Protein AF-A0A6N8EGL3-F1 (afdb_monomer)

Sequence (345 aa):
MSTLQLAALILAGEFALLAWVILFLMLRRQHHQTKDDEVHAEAVMEHLESSEHSHRDALTNLFENTYRLEGDELAAKVDEYMERERAFYNVMLNLYLNRDGEKLKEIPAELAKVIKPWAEITPTGMISANEVTSLENERAQLSAELENTKETLEQLMDEYTAAFQQAEQAKAKPADKPPATPAGADTAPPASSAEDAEDVNFDDLDMDDADFDIQAMETAQPEEPEESEAPETALEPEPTANTTADAEDAAKDTVEDVVEDSVGDTAKDAVEDALDPSEIDAMLEQLAKETASDSAAAAPDADRERALSPQEIEDARARDELEGLADLFDMSDDSDSAASDKQKT

pLDDT: mean 74.19, std 19.74, range [37.41, 98.38]

Organism: NCBI:txid231048

Foldseek 3Di:
DDPVVVVVVVVVVVVVVVVVVVVVVVVVVVVVVLVVLVVVLVVVVVVCVVCLVVVLVVQLVCCCVQAVDDDPRSVVVSVVLSVLVVVLVVLVSCCVSVVDPVSVVCNVVSVCVNCVVVVVPDHPPPQPPVSVVVVVVVVVVVVVVVVVVVVVVVVVVVVVVVVVVVVVVVVVPDDDDDDDDDDDDDDDDPDDPPDDDDPDPPPPPPVPDPPVPPPPPPDDDDDDDDDDDDDDDDDDDDDDDDDDDDDDDDDDDDDDDDDDDDDPDDPPVPPVVPDDVVVVVVVVVVVVVVVVVVPPPDDDPPPPPDPDDPVVVVVVVVVVVVVVVVVVVVPPPPPPPPPDPPPDD

Solvent-accessible surface area (backbone atoms only — not comparable to full-atom values): 22463 Å² total; per-residue (Å²): 134,59,73,67,59,56,53,51,50,53,52,53,50,52,51,51,52,52,52,50,51,52,51,52,52,51,54,51,50,51,58,49,50,54,50,54,50,50,53,52,51,49,55,50,50,53,52,48,60,69,44,43,61,64,49,51,52,52,50,49,55,47,40,34,73,62,51,67,41,63,70,70,62,37,53,53,53,50,50,56,46,52,55,41,50,51,52,47,52,49,54,54,49,51,36,65,73,65,64,41,76,68,57,63,69,46,47,67,58,51,50,46,64,56,46,48,58,56,67,70,63,56,47,80,79,62,69,47,77,68,49,47,55,47,51,51,50,50,50,52,49,54,52,50,52,51,52,49,54,48,52,54,50,50,51,51,51,51,52,50,53,49,53,51,53,50,52,53,56,59,67,68,55,84,77,79,85,88,87,84,87,87,87,84,81,92,79,81,82,82,74,86,78,87,73,90,81,75,87,78,75,79,89,74,75,76,87,74,81,83,80,75,81,74,75,80,76,85,72,77,88,79,81,85,82,75,92,76,80,84,76,91,76,89,79,87,81,87,86,82,89,88,88,87,91,78,88,84,81,82,90,76,92,86,80,83,86,89,78,85,85,89,84,89,70,82,77,69,75,74,64,73,81,76,65,61,71,70,57,56,54,52,53,51,52,50,52,55,52,56,61,58,68,75,73,79,83,74,88,76,78,92,81,79,80,74,82,71,51,76,66,55,54,50,54,50,52,57,49,53,57,54,55,60,54,52,62,70,66,65,75,70,74,82,78,73,78,80,76,81,85,80,84,83,131

Nearest PDB structures (foldseek):
  8i21-assembly1_A  TM=2.439E-01  e=5.752E+00  Saccharomyces cerevisiae S288C

Radius of gyration: 46.98 Å; Cα contacts (8 Å, |Δi|>4): 40; chains: 1; bounding box: 108×80×147 Å

Structure (mmCIF, N/CA/C/O backbone):
data_AF-A0A6N8EGL3-F1
#
_entry.id   AF-A0A6N8EGL3-F1
#
loop_
_atom_site.group_PDB
_atom_site.id
_atom_site.type_symbol
_atom_site.label_atom_id
_atom_site.label_alt_id
_atom_site.label_comp_id
_atom_site.label_asym_id
_atom_site.label_entity_id
_atom_site.label_seq_id
_atom_site.pdbx_PDB_ins_code
_atom_site.Cartn_x
_atom_site.Cartn_y
_atom_site.Cartn_z
_atom_site.occupancy
_atom_site.B_iso_or_equiv
_atom_site.auth_seq_id
_atom_site.auth_comp_id
_atom_site.auth_asym_id
_atom_site.auth_atom_id
_atom_site.pdbx_PDB_model_num
ATOM 1 N N . MET A 1 1 ? 39.174 24.577 -53.743 1.00 70.50 1 MET A N 1
ATOM 2 C CA . MET A 1 1 ? 38.975 24.148 -52.344 1.00 70.50 1 MET A CA 1
ATOM 3 C C . MET A 1 1 ? 40.328 23.798 -51.758 1.00 70.50 1 MET A C 1
ATOM 5 O O . MET A 1 1 ? 41.122 23.192 -52.470 1.00 70.50 1 MET A O 1
ATOM 9 N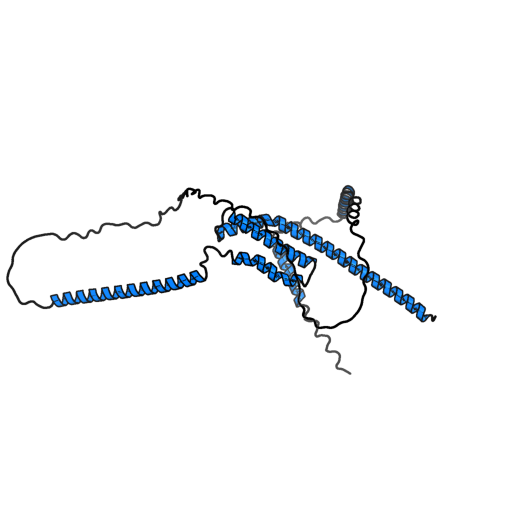 N . SER A 1 2 ? 40.631 24.242 -50.538 1.00 90.94 2 SER A N 1
ATOM 10 C CA . SER A 1 2 ? 41.923 23.949 -49.904 1.00 90.94 2 SER A CA 1
ATOM 11 C C . SER A 1 2 ? 41.918 22.531 -49.327 1.00 90.94 2 SER A C 1
ATOM 13 O O . SER A 1 2 ? 40.884 22.031 -48.892 1.00 90.94 2 SER A O 1
ATOM 15 N N . THR A 1 3 ? 43.070 21.867 -49.310 1.00 94.06 3 THR A N 1
ATOM 16 C CA . THR A 1 3 ? 43.236 20.515 -48.741 1.00 94.06 3 THR A CA 1
ATOM 17 C C . THR A 1 3 ? 42.794 20.427 -47.275 1.00 94.06 3 THR A C 1
ATOM 19 O O . THR A 1 3 ? 42.296 19.392 -46.845 1.00 94.06 3 THR A O 1
ATOM 22 N N . LEU A 1 4 ? 42.888 21.537 -46.534 1.00 94.31 4 LEU A N 1
ATOM 23 C CA . LEU A 1 4 ? 42.388 21.663 -45.163 1.00 94.31 4 LEU A CA 1
ATOM 24 C C . LEU A 1 4 ? 40.861 21.525 -45.065 1.00 94.31 4 LEU A C 1
ATOM 26 O O . LEU A 1 4 ? 40.376 20.917 -44.118 1.00 94.31 4 LEU A O 1
ATOM 30 N N . GLN A 1 5 ? 40.101 22.034 -46.041 1.00 93.88 5 GLN A N 1
ATOM 31 C CA . GLN A 1 5 ? 38.638 21.885 -46.057 1.00 93.88 5 GLN A CA 1
ATOM 32 C C . GLN A 1 5 ? 38.228 20.422 -46.249 1.00 93.88 5 GLN A C 1
ATOM 34 O O . GLN A 1 5 ? 37.278 19.960 -45.626 1.00 93.88 5 GLN A O 1
ATOM 39 N N . LEU A 1 6 ? 38.967 19.686 -47.083 1.00 95.00 6 LEU A N 1
ATOM 40 C CA . LEU A 1 6 ? 38.699 18.272 -47.334 1.00 95.00 6 LEU A CA 1
ATOM 41 C C . LEU A 1 6 ? 39.056 17.407 -46.115 1.00 95.00 6 LEU A C 1
ATOM 43 O O . LEU A 1 6 ? 38.276 16.537 -45.744 1.00 95.00 6 LEU A O 1
ATOM 47 N N . ALA A 1 7 ? 40.175 17.693 -45.441 1.00 94.62 7 ALA A N 1
ATOM 48 C CA . ALA A 1 7 ? 40.534 17.025 -44.189 1.00 94.62 7 ALA A CA 1
ATOM 49 C C . ALA A 1 7 ? 39.517 17.302 -43.065 1.00 94.62 7 ALA A C 1
ATOM 51 O O . ALA A 1 7 ? 39.125 16.382 -42.352 1.00 94.62 7 ALA A O 1
ATOM 52 N N . ALA A 1 8 ? 39.039 18.546 -42.946 1.00 95.69 8 ALA A N 1
ATOM 53 C CA . ALA A 1 8 ? 38.010 18.907 -41.973 1.00 95.69 8 ALA A CA 1
ATOM 54 C C . ALA A 1 8 ? 36.671 18.197 -42.243 1.00 95.69 8 ALA A C 1
ATOM 56 O O . ALA A 1 8 ? 36.026 17.747 -41.301 1.00 95.69 8 ALA A O 1
ATOM 57 N N . LEU A 1 9 ? 36.274 18.047 -43.514 1.00 96.44 9 LEU A N 1
ATOM 58 C CA . LEU A 1 9 ? 35.061 17.310 -43.889 1.00 96.44 9 LEU A CA 1
ATOM 59 C C . LEU A 1 9 ? 35.144 15.822 -43.532 1.00 96.44 9 LEU A C 1
ATOM 61 O O . LEU A 1 9 ? 34.164 15.265 -43.047 1.00 96.44 9 LEU A O 1
ATOM 65 N N . ILE A 1 10 ? 36.303 15.189 -43.737 1.00 96.19 10 ILE A N 1
ATOM 66 C CA . ILE A 1 10 ? 36.503 13.776 -43.379 1.00 96.19 10 ILE A CA 1
ATOM 67 C C . ILE A 1 10 ? 36.398 13.591 -41.860 1.00 96.19 10 ILE A C 1
ATOM 69 O O . ILE A 1 10 ? 35.661 12.719 -41.407 1.00 96.19 10 ILE A O 1
ATOM 73 N N . LEU A 1 11 ? 37.064 14.447 -41.079 1.00 97.19 11 LEU A N 1
ATOM 74 C CA . LEU A 1 11 ? 37.050 14.359 -39.615 1.00 97.19 11 LEU A CA 1
ATOM 75 C C . LEU A 1 11 ? 35.656 14.643 -39.029 1.00 97.19 11 LEU A C 1
ATOM 77 O O . LEU A 1 11 ? 35.225 13.963 -38.102 1.00 97.19 11 LEU A O 1
ATOM 81 N N . ALA A 1 12 ? 34.916 15.599 -39.600 1.00 97.50 12 ALA A N 1
ATOM 82 C CA . ALA A 1 12 ? 33.528 15.854 -39.214 1.00 97.50 12 ALA A CA 1
ATOM 83 C C . ALA A 1 12 ? 32.614 14.657 -39.527 1.00 97.50 12 ALA A C 1
ATOM 85 O O . ALA A 1 12 ? 31.741 14.328 -38.725 1.00 97.50 12 ALA A O 1
ATOM 86 N N . GLY A 1 13 ? 32.834 13.987 -40.663 1.00 98.19 13 GLY A N 1
ATOM 87 C CA . GLY A 1 13 ? 32.112 12.767 -41.025 1.00 98.19 13 GLY A CA 1
ATOM 88 C C . GLY A 1 13 ? 32.370 11.618 -40.049 1.00 98.19 13 GLY A C 1
ATOM 89 O O . GLY A 1 13 ? 31.427 10.962 -39.613 1.00 98.19 13 GLY A O 1
ATOM 90 N N . GLU A 1 14 ? 33.626 11.411 -39.651 1.00 97.50 14 GLU A N 1
ATOM 91 C CA . GLU A 1 14 ? 33.994 10.391 -38.661 1.00 97.50 14 GLU A CA 1
ATOM 92 C C . GLU A 1 14 ? 33.369 10.677 -37.290 1.00 97.50 14 GLU A C 1
ATOM 94 O O . GLU A 1 14 ? 32.769 9.790 -36.683 1.00 97.50 14 GLU A O 1
ATOM 99 N N . PHE A 1 15 ? 33.421 11.931 -36.829 1.00 98.06 15 PHE A N 1
ATOM 100 C CA . PHE A 1 15 ? 32.820 12.312 -35.552 1.00 98.06 15 PHE A CA 1
ATOM 101 C C . PHE A 1 15 ? 31.292 12.158 -35.558 1.00 98.06 15 PHE A C 1
ATOM 103 O O . PHE A 1 15 ? 30.719 11.694 -34.574 1.00 98.06 15 PHE A O 1
ATOM 110 N N . ALA A 1 16 ? 30.627 12.488 -36.670 1.00 98.19 16 ALA A N 1
ATOM 111 C CA . ALA A 1 16 ? 29.186 12.290 -36.815 1.00 98.19 16 ALA A CA 1
ATOM 112 C C . ALA A 1 16 ? 28.801 10.802 -36.769 1.00 98.19 16 ALA A C 1
ATOM 114 O O . ALA A 1 16 ? 27.823 10.448 -36.111 1.00 98.19 16 ALA A O 1
ATOM 115 N N . LEU A 1 17 ? 29.587 9.925 -37.407 1.00 98.19 17 LEU A N 1
ATOM 116 C CA . LEU A 1 17 ? 29.370 8.478 -37.338 1.00 98.19 17 LEU A CA 1
ATOM 117 C C . LEU A 1 17 ? 29.590 7.935 -35.923 1.00 98.19 17 LEU A C 1
ATOM 119 O O . LEU A 1 17 ? 28.765 7.162 -35.444 1.00 98.19 17 LEU A O 1
ATOM 123 N N . LEU A 1 18 ? 30.645 8.369 -35.227 1.00 98.19 18 LEU A N 1
ATOM 124 C CA . LEU A 1 18 ? 30.887 7.969 -33.837 1.00 98.19 18 LEU A CA 1
ATOM 125 C C . LEU A 1 18 ? 29.765 8.437 -32.903 1.00 98.19 18 LEU A C 1
ATOM 127 O O . LEU A 1 18 ? 29.272 7.646 -32.100 1.00 98.19 18 LEU A O 1
ATOM 131 N N . ALA A 1 19 ? 29.317 9.688 -33.034 1.00 97.88 19 ALA A N 1
ATOM 132 C CA . ALA A 1 19 ? 28.204 10.218 -32.251 1.00 97.88 19 ALA A CA 1
ATOM 133 C C . ALA A 1 19 ? 26.904 9.444 -32.514 1.00 97.88 19 ALA A C 1
ATOM 135 O O . ALA A 1 19 ? 26.183 9.114 -31.573 1.00 97.88 19 ALA A O 1
ATOM 136 N N . TRP A 1 20 ? 26.630 9.100 -33.776 1.00 98.38 20 TRP A N 1
ATOM 137 C CA . TRP A 1 20 ? 25.465 8.299 -34.144 1.00 98.38 20 TRP A CA 1
ATOM 138 C C . TRP A 1 20 ? 25.526 6.880 -33.567 1.00 98.38 20 TRP A C 1
ATOM 140 O O . TRP A 1 20 ? 24.531 6.405 -33.027 1.00 98.38 20 TRP A O 1
ATOM 150 N N . VAL A 1 21 ? 26.693 6.227 -33.600 1.00 98.19 21 VAL A N 1
ATOM 151 C CA . VAL A 1 21 ? 26.886 4.898 -32.994 1.00 98.19 21 VAL A CA 1
ATOM 152 C C . VAL A 1 21 ? 26.682 4.944 -31.479 1.00 98.19 21 VAL A C 1
ATOM 154 O O . VAL A 1 21 ? 25.989 4.085 -30.939 1.00 98.19 21 VAL A O 1
ATOM 157 N N . ILE A 1 22 ? 27.230 5.948 -30.785 1.00 97.75 22 ILE A N 1
ATOM 158 C CA . ILE A 1 22 ? 27.038 6.101 -29.334 1.00 97.75 22 ILE A CA 1
ATOM 159 C C . ILE A 1 22 ? 25.557 6.335 -29.013 1.00 97.75 22 ILE A C 1
ATOM 161 O O . ILE A 1 22 ? 25.016 5.660 -28.139 1.00 97.75 22 ILE A O 1
ATOM 165 N N . LEU A 1 23 ? 24.883 7.229 -29.744 1.00 97.25 23 LEU A N 1
ATOM 166 C CA . LEU A 1 23 ? 23.451 7.489 -29.570 1.00 97.25 23 LEU A CA 1
ATOM 167 C C . LEU A 1 23 ? 22.617 6.221 -29.803 1.00 97.25 23 LEU A C 1
ATOM 169 O O . LEU A 1 23 ? 21.730 5.912 -29.012 1.00 97.25 23 LEU A O 1
ATOM 173 N N . PHE A 1 24 ? 22.928 5.461 -30.855 1.00 97.94 24 PHE A N 1
ATOM 174 C CA . PHE A 1 24 ? 22.260 4.199 -31.162 1.00 97.94 24 PHE A CA 1
ATOM 175 C C . PHE A 1 24 ? 22.455 3.161 -30.050 1.00 97.94 24 PHE A C 1
ATOM 177 O O . PHE A 1 24 ? 21.498 2.497 -29.659 1.00 97.94 24 PHE A O 1
ATOM 184 N N . LEU A 1 25 ? 23.666 3.046 -29.494 1.00 97.56 25 LEU A N 1
ATOM 185 C CA . LEU A 1 25 ? 23.931 2.159 -28.359 1.00 97.56 25 LEU A CA 1
ATOM 186 C C . LEU A 1 25 ? 23.187 2.602 -27.094 1.00 97.56 25 LEU A C 1
ATOM 188 O O . LEU A 1 25 ? 22.670 1.745 -26.381 1.00 97.56 25 LEU A O 1
ATOM 192 N N . MET A 1 26 ? 23.091 3.908 -26.826 1.00 96.88 26 MET A N 1
ATOM 193 C CA . MET A 1 26 ? 22.316 4.427 -25.693 1.00 96.88 26 MET A CA 1
ATOM 194 C C . MET A 1 26 ? 20.821 4.136 -25.850 1.00 96.88 26 MET A C 1
ATOM 196 O O . MET A 1 26 ? 20.221 3.605 -24.920 1.00 96.88 26 MET A O 1
ATOM 200 N N . LEU A 1 27 ? 20.241 4.394 -27.026 1.00 95.69 27 LEU A N 1
ATOM 201 C CA . LEU A 1 27 ? 18.834 4.092 -27.317 1.00 95.69 27 LEU A CA 1
ATOM 202 C C . LEU A 1 27 ? 18.544 2.592 -27.227 1.00 95.69 27 LEU A C 1
ATOM 204 O O . LEU A 1 27 ? 17.567 2.179 -26.608 1.00 95.69 27 LEU A O 1
ATOM 208 N N . ARG A 1 28 ? 19.426 1.760 -27.790 1.00 95.75 28 ARG A N 1
ATOM 209 C CA . ARG A 1 28 ? 19.287 0.305 -27.720 1.00 95.75 28 ARG A CA 1
ATOM 210 C C . ARG A 1 28 ? 19.376 -0.194 -26.280 1.00 95.75 28 ARG A C 1
ATOM 212 O O . ARG A 1 28 ? 18.578 -1.036 -25.885 1.00 95.75 28 ARG A O 1
ATOM 219 N N . ARG A 1 29 ? 20.318 0.324 -25.488 1.00 94.38 29 ARG A N 1
ATOM 220 C CA . ARG A 1 29 ? 20.443 -0.028 -24.068 1.00 94.38 29 ARG A CA 1
ATOM 221 C C . ARG A 1 29 ? 19.208 0.399 -23.280 1.00 94.38 29 ARG A C 1
ATOM 223 O O . ARG A 1 29 ? 18.737 -0.384 -22.469 1.00 94.38 29 ARG A O 1
ATOM 230 N N . GLN A 1 30 ? 18.669 1.584 -23.554 1.00 91.50 30 GLN A N 1
ATOM 231 C CA . GLN A 1 30 ? 17.435 2.059 -22.934 1.00 91.50 30 GLN A CA 1
ATOM 232 C C . GLN A 1 30 ? 16.254 1.133 -23.257 1.00 91.50 30 GLN A C 1
ATOM 234 O O . GLN A 1 30 ? 15.537 0.747 -22.348 1.00 91.50 30 GLN A O 1
ATOM 239 N N . HIS A 1 31 ? 16.091 0.712 -24.516 1.00 91.94 31 HIS A N 1
ATOM 240 C CA . HIS A 1 31 ? 15.039 -0.240 -24.901 1.00 91.94 31 HIS A CA 1
ATOM 241 C C . HIS A 1 31 ? 15.209 -1.635 -24.291 1.00 91.94 31 HIS A C 1
ATOM 243 O O . HIS A 1 31 ? 14.221 -2.328 -24.077 1.00 91.94 31 HIS A O 1
ATOM 249 N N . HIS A 1 32 ? 16.443 -2.087 -24.054 1.00 91.94 32 HIS A N 1
ATOM 250 C CA . HIS A 1 32 ? 16.662 -3.345 -23.338 1.00 91.94 32 HIS A CA 1
ATOM 251 C C . HIS A 1 32 ? 16.297 -3.207 -21.858 1.00 91.94 32 HIS A C 1
ATOM 253 O O . HIS A 1 32 ? 15.589 -4.059 -21.344 1.00 91.94 32 HIS A O 1
ATOM 259 N N . GLN A 1 33 ? 16.681 -2.099 -21.219 1.00 87.19 33 GLN A N 1
ATOM 260 C CA . GLN A 1 33 ? 16.337 -1.837 -19.820 1.00 87.19 33 GLN A CA 1
ATOM 261 C C . GLN A 1 33 ? 14.826 -1.785 -19.595 1.00 87.19 33 GLN A C 1
ATOM 263 O O . GLN A 1 33 ? 14.344 -2.436 -18.684 1.00 87.19 33 GLN A O 1
ATOM 268 N N . THR A 1 34 ? 14.065 -1.109 -20.463 1.00 88.31 34 THR A N 1
ATOM 269 C CA . THR A 1 34 ? 12.601 -1.053 -20.314 1.00 88.31 34 THR A CA 1
ATOM 270 C C . THR A 1 34 ? 11.948 -2.431 -20.411 1.00 88.31 34 THR A C 1
ATOM 272 O O . THR A 1 34 ? 10.996 -2.696 -19.695 1.00 88.31 34 THR A O 1
ATOM 275 N N . LYS A 1 35 ? 12.470 -3.323 -21.263 1.00 90.00 35 LYS A N 1
ATOM 276 C CA . LYS A 1 35 ? 11.957 -4.696 -21.384 1.00 90.00 35 LYS A CA 1
ATOM 277 C C . LYS A 1 35 ? 12.291 -5.541 -20.164 1.00 90.00 35 LYS A C 1
ATOM 279 O O . LYS A 1 35 ? 11.446 -6.293 -19.699 1.00 90.00 35 LYS A O 1
ATOM 284 N N . ASP A 1 36 ? 13.520 -5.425 -19.668 1.00 90.44 36 ASP A N 1
ATOM 285 C CA . ASP A 1 36 ? 13.925 -6.132 -18.458 1.00 90.44 36 ASP A CA 1
ATOM 286 C C . ASP A 1 36 ? 13.058 -5.662 -17.278 1.00 90.44 36 ASP A C 1
ATOM 288 O O . ASP A 1 36 ? 12.528 -6.496 -16.547 1.00 90.44 36 ASP A O 1
ATOM 292 N N . ASP A 1 37 ? 12.830 -4.351 -17.151 1.00 88.56 37 ASP A N 1
ATOM 293 C CA . ASP A 1 37 ? 11.974 -3.762 -16.118 1.00 88.56 37 ASP A CA 1
ATOM 294 C C . ASP A 1 37 ? 10.511 -4.242 -16.240 1.00 88.56 37 ASP A C 1
ATOM 296 O O . ASP A 1 37 ? 9.898 -4.574 -15.226 1.00 88.56 37 ASP A O 1
ATOM 300 N N . GLU A 1 38 ? 9.962 -4.347 -17.458 1.00 89.81 38 GLU A N 1
ATOM 301 C CA . GLU A 1 38 ? 8.623 -4.906 -17.718 1.00 89.81 38 GLU A CA 1
ATOM 302 C C . GLU A 1 38 ? 8.504 -6.367 -17.256 1.00 89.81 38 GLU A C 1
ATOM 304 O O . GLU A 1 38 ? 7.549 -6.709 -16.561 1.00 89.81 38 GLU A O 1
ATOM 309 N N . VAL A 1 39 ? 9.495 -7.212 -17.562 1.00 92.25 39 VAL A N 1
ATOM 310 C CA . VAL A 1 39 ? 9.507 -8.623 -17.130 1.00 92.25 39 VAL A CA 1
ATOM 311 C C . VAL A 1 39 ? 9.601 -8.738 -15.606 1.00 92.25 39 VAL A C 1
ATOM 313 O O . VAL A 1 39 ? 8.934 -9.573 -14.998 1.00 92.25 39 VAL A O 1
ATOM 316 N N . HIS A 1 40 ? 10.404 -7.888 -14.958 1.00 88.69 40 HIS A N 1
ATOM 317 C CA . HIS A 1 40 ? 10.489 -7.872 -13.495 1.00 88.69 40 HIS A CA 1
ATOM 318 C C . HIS A 1 40 ? 9.175 -7.395 -12.868 1.00 88.69 40 HIS A C 1
ATOM 320 O O . HIS A 1 40 ? 8.749 -7.935 -11.849 1.00 88.69 40 HIS A O 1
ATOM 326 N N . ALA A 1 41 ? 8.519 -6.406 -13.475 1.00 87.38 41 ALA A N 1
ATOM 327 C CA . ALA A 1 41 ? 7.222 -5.924 -13.027 1.00 87.38 41 ALA A CA 1
ATOM 328 C C . ALA A 1 41 ? 6.131 -6.996 -13.153 1.00 87.38 41 ALA A C 1
ATOM 330 O O . ALA A 1 41 ? 5.333 -7.154 -12.231 1.00 87.38 41 ALA A O 1
ATOM 331 N N . GLU A 1 42 ? 6.129 -7.760 -14.245 1.00 89.62 42 GLU A N 1
ATOM 332 C CA . GLU A 1 42 ? 5.225 -8.895 -14.442 1.00 89.62 42 GLU A CA 1
ATOM 333 C C . GLU A 1 42 ? 5.446 -9.982 -13.382 1.00 89.62 42 GLU A C 1
ATOM 335 O O . GLU A 1 42 ? 4.493 -10.394 -12.723 1.00 89.62 42 GLU A O 1
ATOM 340 N N . ALA A 1 43 ? 6.701 -10.360 -13.117 1.00 93.06 43 ALA A N 1
ATOM 341 C CA . ALA A 1 43 ? 7.027 -11.336 -12.075 1.00 93.06 43 ALA A CA 1
ATOM 342 C C . ALA A 1 43 ? 6.577 -10.880 -10.671 1.00 93.06 43 ALA A C 1
ATOM 344 O O . ALA A 1 43 ? 6.133 -11.689 -9.853 1.00 93.06 43 ALA A O 1
ATOM 345 N N . VAL A 1 44 ? 6.664 -9.577 -10.377 1.00 89.62 44 VAL A N 1
ATOM 346 C CA . VAL A 1 44 ? 6.157 -9.008 -9.118 1.00 89.62 44 VAL A CA 1
ATOM 347 C C . VAL A 1 44 ? 4.630 -9.060 -9.061 1.00 89.62 44 VAL A C 1
ATOM 349 O O . VAL A 1 44 ? 4.090 -9.365 -7.997 1.00 89.62 44 VAL A O 1
ATOM 352 N N . MET A 1 45 ? 3.929 -8.800 -10.170 1.00 89.69 45 MET A N 1
ATOM 353 C CA . MET A 1 45 ? 2.468 -8.937 -10.217 1.00 89.69 45 MET A CA 1
ATOM 354 C C . MET A 1 45 ? 2.032 -10.389 -10.007 1.00 89.69 45 MET A C 1
ATOM 356 O O . MET A 1 45 ? 1.146 -10.628 -9.194 1.00 89.69 45 MET A O 1
ATOM 360 N N . GLU A 1 46 ? 2.687 -11.356 -10.652 1.00 93.81 46 GLU A N 1
ATOM 361 C CA . GLU A 1 46 ? 2.387 -12.783 -10.471 1.00 93.81 46 GLU A CA 1
ATOM 362 C C . GLU A 1 46 ? 2.599 -13.219 -9.012 1.00 93.81 46 GLU A C 1
ATOM 364 O O . GLU A 1 46 ? 1.755 -13.894 -8.417 1.00 93.81 46 GLU A O 1
ATOM 369 N N . HIS A 1 47 ? 3.695 -12.774 -8.388 1.00 93.06 47 HIS A N 1
ATOM 370 C CA . HIS A 1 47 ? 3.928 -13.034 -6.971 1.00 93.06 47 HIS A CA 1
ATOM 371 C C . HIS A 1 47 ? 2.828 -12.414 -6.095 1.00 93.06 47 HIS A C 1
ATOM 373 O O . HIS A 1 47 ? 2.340 -13.069 -5.170 1.00 93.06 47 HIS A O 1
ATOM 379 N N . LEU A 1 48 ? 2.410 -11.178 -6.388 1.00 90.50 48 LEU A N 1
ATOM 380 C CA . LEU A 1 48 ? 1.331 -10.503 -5.668 1.00 90.50 48 LEU A CA 1
ATOM 381 C C . LEU A 1 48 ? 0.015 -11.291 -5.775 1.00 90.50 48 LEU A C 1
ATOM 383 O O . LEU A 1 48 ? -0.589 -11.580 -4.744 1.00 90.50 48 LEU A O 1
ATOM 387 N N . GLU A 1 49 ? -0.363 -11.721 -6.981 1.00 92.25 49 GLU A N 1
ATOM 388 C CA . GLU A 1 49 ? -1.562 -12.536 -7.238 1.00 92.25 49 GLU A CA 1
ATOM 389 C C . GLU A 1 49 ? -1.506 -13.887 -6.507 1.00 92.25 49 GLU A C 1
ATOM 391 O O . GLU A 1 49 ? -2.490 -14.323 -5.906 1.00 92.25 49 GLU A O 1
ATOM 396 N N . SER A 1 50 ? -0.336 -14.534 -6.462 1.00 95.06 50 SER A N 1
ATOM 397 C CA . SER A 1 50 ? -0.165 -15.787 -5.712 1.00 95.06 50 SER A CA 1
ATOM 398 C C . SER A 1 50 ? -0.321 -15.598 -4.195 1.00 95.06 50 SER A C 1
ATOM 400 O O . SER A 1 50 ? -0.849 -16.472 -3.503 1.00 95.06 50 SER A O 1
ATOM 402 N N . SER A 1 51 ? 0.102 -14.442 -3.674 1.00 94.31 51 SER A N 1
ATOM 403 C CA . SER A 1 51 ? -0.011 -14.091 -2.255 1.00 94.31 51 SER A CA 1
ATOM 404 C C . SER A 1 51 ? -1.393 -13.556 -1.869 1.00 94.31 51 SER A C 1
ATOM 406 O O . SER A 1 51 ? -1.734 -13.549 -0.685 1.00 94.31 51 SER A O 1
ATOM 408 N N . GLU A 1 52 ? -2.202 -13.165 -2.857 1.00 94.31 52 GLU A N 1
ATOM 409 C CA . GLU A 1 52 ? -3.499 -12.511 -2.683 1.00 94.31 52 GLU A CA 1
ATOM 410 C C . GLU A 1 52 ? -4.440 -13.332 -1.797 1.00 94.31 52 GLU A C 1
ATOM 412 O O . GLU A 1 52 ? -5.043 -12.800 -0.870 1.00 94.31 52 GLU A O 1
ATOM 417 N N . HIS A 1 53 ? -4.507 -14.648 -2.017 1.00 96.00 53 HIS A N 1
ATOM 418 C CA . HIS A 1 53 ? -5.374 -15.535 -1.238 1.00 96.00 53 HIS A CA 1
ATOM 419 C C . HIS A 1 53 ? -4.948 -15.604 0.231 1.00 96.00 53 HIS A C 1
ATOM 421 O O . HIS A 1 53 ? -5.771 -15.424 1.124 1.00 96.00 53 HIS A O 1
ATOM 427 N N . SER A 1 54 ? -3.648 -15.787 0.491 1.00 96.75 54 SER A N 1
ATOM 428 C CA . SER A 1 54 ? -3.130 -15.809 1.863 1.00 96.75 54 SER A CA 1
ATOM 429 C C . SER A 1 54 ? -3.324 -14.465 2.563 1.00 96.75 54 SER A C 1
ATOM 431 O O . SER A 1 54 ? -3.520 -14.435 3.779 1.00 96.75 54 SER A O 1
ATOM 433 N N . HIS A 1 55 ? -3.235 -13.359 1.822 1.00 95.44 55 HIS A N 1
ATOM 434 C CA . HIS A 1 55 ? -3.472 -12.030 2.366 1.00 95.44 55 HIS A CA 1
ATOM 435 C C . HIS A 1 55 ? -4.953 -11.819 2.696 1.00 95.44 55 HIS A C 1
ATOM 437 O O . HIS A 1 55 ? -5.278 -11.372 3.796 1.00 95.44 55 HIS A O 1
ATOM 443 N N . ARG A 1 56 ? -5.849 -12.232 1.794 1.00 96.62 56 ARG A N 1
ATOM 444 C CA . ARG A 1 56 ? -7.301 -12.206 1.992 1.00 96.62 56 ARG A CA 1
ATOM 445 C C . ARG A 1 56 ? -7.714 -13.003 3.227 1.00 96.62 56 ARG A C 1
ATOM 447 O O . ARG A 1 56 ? -8.492 -12.501 4.035 1.00 96.62 56 ARG A O 1
ATOM 454 N N . ASP A 1 57 ? -7.151 -14.193 3.420 1.00 97.56 57 ASP A N 1
ATOM 455 C CA . ASP A 1 57 ? -7.413 -15.027 4.599 1.00 97.56 57 ASP A CA 1
ATOM 456 C C . ASP A 1 57 ? -6.938 -14.343 5.893 1.00 97.56 57 ASP A C 1
ATOM 458 O O . ASP A 1 57 ? -7.645 -14.343 6.903 1.00 97.56 57 ASP A O 1
ATOM 462 N N . ALA A 1 58 ? -5.762 -13.704 5.865 1.00 96.75 58 ALA A N 1
ATOM 463 C CA . ALA A 1 58 ? -5.232 -12.963 7.008 1.00 96.75 58 ALA A CA 1
ATOM 464 C C . ALA A 1 58 ? -6.090 -11.735 7.360 1.00 96.75 58 ALA A C 1
ATOM 466 O O . ALA A 1 58 ? -6.350 -11.492 8.539 1.00 96.75 58 ALA A O 1
ATOM 467 N N . LEU A 1 59 ? -6.555 -10.985 6.356 1.00 94.69 59 LEU A N 1
ATOM 468 C CA . LEU A 1 59 ? -7.463 -9.849 6.540 1.00 94.69 59 LEU A CA 1
ATOM 469 C C . LEU A 1 59 ? -8.822 -10.291 7.068 1.00 94.69 59 LEU A C 1
ATOM 471 O O . LEU A 1 59 ? -9.344 -9.668 7.987 1.00 94.69 59 LEU A O 1
ATOM 475 N N . THR A 1 60 ? -9.363 -11.382 6.529 1.00 97.00 60 THR A N 1
ATOM 476 C CA . THR A 1 60 ? -10.625 -11.974 6.985 1.00 97.00 60 THR A CA 1
ATOM 477 C C . THR A 1 60 ? -10.530 -12.318 8.470 1.00 97.00 60 THR A C 1
ATOM 479 O O . THR A 1 60 ? -11.332 -11.839 9.265 1.00 97.00 60 THR A O 1
ATOM 482 N N . ASN A 1 61 ? -9.472 -13.029 8.868 1.00 97.06 61 ASN A N 1
ATOM 483 C CA . ASN A 1 61 ? -9.216 -13.408 10.259 1.00 97.06 61 ASN A CA 1
ATOM 484 C C . ASN A 1 61 ? -8.998 -12.180 11.171 1.00 97.06 61 ASN A C 1
ATOM 486 O O . ASN A 1 61 ? -9.456 -12.136 12.313 1.00 97.06 61 ASN A O 1
ATOM 490 N N . LEU A 1 62 ? -8.326 -11.137 10.673 1.00 94.00 62 LEU A N 1
ATOM 491 C CA . LEU A 1 62 ? -8.132 -9.890 11.415 1.00 94.00 62 LEU A CA 1
ATOM 492 C C . LEU A 1 62 ? -9.452 -9.143 11.632 1.00 94.00 62 LEU A C 1
ATOM 494 O O . LEU A 1 62 ? -9.697 -8.670 12.747 1.00 94.00 62 LEU A O 1
ATOM 498 N N . PHE A 1 63 ? -10.282 -9.027 10.594 1.00 93.44 63 PHE A N 1
ATOM 499 C CA . PHE A 1 63 ? -11.569 -8.340 10.664 1.00 93.44 63 PHE A CA 1
ATOM 500 C C . PHE A 1 63 ? -12.577 -9.094 11.535 1.00 93.44 63 PHE A C 1
ATOM 502 O O . PHE A 1 63 ? -13.241 -8.475 12.367 1.00 93.44 63 PHE A O 1
ATOM 509 N N . GLU A 1 64 ? -12.608 -10.419 11.430 1.00 94.62 64 GLU A N 1
ATOM 510 C CA . GLU A 1 64 ? -13.402 -11.294 12.291 1.00 94.62 64 GLU A CA 1
ATOM 511 C C . GLU A 1 64 ? -12.986 -11.140 13.766 1.00 94.62 64 GLU A C 1
ATOM 513 O O . GLU A 1 64 ? -13.807 -10.802 14.617 1.00 94.62 64 GLU A O 1
ATOM 518 N N . ASN A 1 65 ? -11.691 -11.250 14.083 1.00 94.19 65 ASN A N 1
ATOM 519 C CA . ASN A 1 65 ? -11.229 -11.195 15.476 1.00 94.19 65 ASN A CA 1
ATOM 520 C C . ASN A 1 65 ? -11.290 -9.798 16.106 1.00 94.19 65 ASN A C 1
ATOM 522 O O . ASN A 1 65 ? -11.592 -9.661 17.293 1.00 94.19 65 ASN A O 1
ATOM 526 N N . THR A 1 66 ? -10.933 -8.759 15.347 1.00 89.69 66 THR A N 1
ATOM 527 C CA . THR A 1 66 ? -10.749 -7.400 15.891 1.00 89.69 66 THR A CA 1
ATOM 528 C C . THR A 1 66 ? -12.043 -6.599 15.861 1.00 89.69 66 THR A C 1
ATOM 530 O O . THR A 1 66 ? -12.314 -5.839 16.789 1.00 89.69 66 THR A O 1
ATOM 533 N N . TYR A 1 67 ? -12.837 -6.768 14.803 1.00 87.12 67 TYR A N 1
ATOM 534 C CA . TYR A 1 67 ? -14.036 -5.966 14.554 1.00 87.12 67 TYR A CA 1
ATOM 535 C C . TYR A 1 67 ? -15.328 -6.768 14.707 1.00 87.12 67 TYR A C 1
ATOM 537 O O . TYR A 1 67 ? -16.396 -6.161 14.737 1.00 87.12 67 TYR A O 1
ATOM 545 N N . ARG A 1 68 ? -15.242 -8.103 14.853 1.00 92.12 68 ARG A N 1
ATOM 546 C CA . ARG A 1 68 ? -16.399 -9.011 14.940 1.00 92.12 68 ARG A CA 1
ATOM 547 C C . ARG A 1 68 ? -17.352 -8.856 13.756 1.00 92.12 68 ARG A C 1
ATOM 549 O O . ARG A 1 68 ? -18.567 -8.918 13.913 1.00 92.12 68 ARG A O 1
ATOM 556 N N . LEU A 1 69 ? -16.780 -8.593 12.582 1.00 90.50 69 LEU A N 1
ATOM 557 C CA . LEU A 1 69 ? -17.508 -8.572 11.321 1.00 90.50 69 LEU A CA 1
ATOM 558 C C . LEU A 1 69 ? -17.683 -10.018 10.859 1.00 90.50 69 LEU A C 1
ATOM 560 O O . LEU A 1 69 ? -16.712 -10.769 10.831 1.00 90.50 69 LEU A O 1
ATOM 564 N N . GLU A 1 70 ? -18.900 -10.395 10.479 1.00 95.31 70 GLU A N 1
ATOM 565 C CA . GLU A 1 70 ? -19.236 -11.748 10.028 1.00 95.31 70 GLU A CA 1
ATOM 566 C C . GLU A 1 70 ? -20.036 -11.696 8.715 1.00 95.31 70 GLU A C 1
ATOM 568 O O . GLU A 1 70 ? -20.680 -10.696 8.389 1.00 95.31 70 GLU A O 1
ATOM 573 N N . GLY A 1 71 ? -19.999 -12.787 7.947 1.00 95.44 71 GLY A N 1
ATOM 574 C CA . GLY A 1 71 ? -20.827 -12.963 6.749 1.00 95.44 71 GLY A CA 1
ATOM 575 C C . GLY A 1 71 ? -20.491 -12.018 5.588 1.00 95.44 71 GLY A C 1
ATOM 576 O O . GLY A 1 71 ? -19.326 -11.792 5.259 1.00 95.44 71 GLY A O 1
ATOM 577 N N . ASP A 1 72 ? -21.531 -11.494 4.935 1.00 96.44 72 ASP A N 1
ATOM 578 C CA . ASP A 1 72 ? -21.404 -10.716 3.695 1.00 96.44 72 ASP A CA 1
ATOM 579 C C . ASP A 1 72 ? -20.724 -9.352 3.907 1.00 96.44 72 ASP A C 1
ATOM 581 O O . ASP A 1 72 ? -20.040 -8.858 3.010 1.00 96.44 72 ASP A O 1
ATOM 585 N N . GLU A 1 73 ? -20.864 -8.745 5.092 1.00 92.69 73 GLU A N 1
ATOM 586 C CA . GLU A 1 73 ? -20.218 -7.464 5.412 1.00 92.69 73 GLU A CA 1
ATOM 587 C C . GLU A 1 73 ? -18.695 -7.615 5.505 1.00 92.69 73 GLU A C 1
ATOM 589 O O . GLU A 1 73 ? -17.953 -6.789 4.968 1.00 92.69 73 GLU A O 1
ATOM 594 N N . LEU A 1 74 ? -18.230 -8.705 6.125 1.00 94.69 74 LEU A N 1
ATOM 595 C CA . LEU A 1 74 ? -16.815 -9.060 6.200 1.00 94.69 74 LEU A CA 1
ATOM 596 C C . LEU A 1 74 ? -16.227 -9.248 4.798 1.00 94.69 74 LEU A C 1
ATOM 598 O O . LEU A 1 74 ? -15.212 -8.635 4.469 1.00 94.69 74 LEU A O 1
ATOM 602 N N . ALA A 1 75 ? -16.891 -10.049 3.961 1.00 96.19 75 ALA A N 1
ATOM 603 C CA . ALA A 1 75 ? -16.447 -10.306 2.595 1.00 96.19 75 ALA A CA 1
ATOM 604 C C . ALA A 1 75 ? -16.394 -9.015 1.762 1.00 96.19 75 ALA A C 1
ATOM 606 O O . ALA A 1 75 ? -15.378 -8.737 1.129 1.00 96.19 75 ALA A O 1
ATOM 607 N N . ALA A 1 76 ? -17.436 -8.180 1.829 1.00 95.56 76 ALA A N 1
ATOM 608 C CA . ALA A 1 76 ? -17.481 -6.910 1.110 1.00 95.56 76 ALA A CA 1
ATOM 609 C C . ALA A 1 76 ? -16.368 -5.944 1.550 1.00 95.56 76 ALA A C 1
ATOM 611 O O . ALA A 1 76 ? -15.769 -5.272 0.711 1.00 95.56 76 ALA A O 1
ATOM 612 N N . LYS A 1 77 ? -16.061 -5.879 2.854 1.00 93.56 77 LYS A N 1
ATOM 613 C CA . LYS A 1 77 ? -14.990 -5.023 3.388 1.00 93.56 77 LYS A CA 1
ATOM 614 C C . LYS A 1 77 ? -13.600 -5.510 3.008 1.00 93.56 77 LYS A C 1
ATOM 616 O O . LYS A 1 77 ? -12.746 -4.692 2.668 1.00 93.56 77 LYS A O 1
ATOM 621 N N . VAL A 1 78 ? -13.382 -6.822 3.046 1.00 95.25 78 VAL A N 1
ATOM 622 C CA . VAL A 1 78 ? -12.136 -7.432 2.578 1.00 95.25 78 VAL A CA 1
ATOM 623 C C . VAL A 1 78 ? -11.950 -7.156 1.086 1.00 95.25 78 VAL A C 1
ATOM 625 O O . VAL A 1 78 ? -10.884 -6.697 0.693 1.00 95.25 78 VAL A O 1
ATOM 628 N N . ASP A 1 79 ? -12.983 -7.340 0.264 1.00 95.38 79 ASP A N 1
ATOM 629 C CA . ASP A 1 79 ? -12.894 -7.120 -1.184 1.00 95.38 79 ASP A CA 1
ATOM 630 C C . ASP A 1 79 ? -12.649 -5.641 -1.530 1.00 95.38 79 ASP A C 1
ATOM 632 O O . ASP A 1 79 ? -11.769 -5.332 -2.335 1.00 95.38 79 ASP A O 1
ATOM 636 N N . GLU A 1 80 ? -13.343 -4.714 -0.857 1.00 93.00 80 GLU A N 1
ATOM 637 C CA . GLU A 1 80 ? -13.106 -3.265 -0.968 1.00 93.00 80 GLU A CA 1
ATOM 638 C C . GLU A 1 80 ? -11.650 -2.903 -0.623 1.00 93.00 80 GLU A C 1
ATOM 640 O O . GLU A 1 80 ? -11.047 -2.020 -1.245 1.00 93.00 80 GLU A O 1
ATOM 645 N N . TYR A 1 81 ? -11.073 -3.576 0.376 1.00 91.88 81 TYR A N 1
ATOM 646 C CA . TYR A 1 81 ? -9.686 -3.372 0.769 1.00 91.88 81 TYR A CA 1
ATOM 647 C C . TYR A 1 81 ? -8.705 -3.900 -0.283 1.00 91.88 81 TYR A C 1
ATOM 649 O O . TYR A 1 81 ? -7.824 -3.156 -0.722 1.00 91.88 81 TYR A O 1
ATOM 657 N N . MET A 1 82 ? -8.900 -5.141 -0.735 1.00 93.81 82 MET A N 1
ATOM 658 C CA . MET A 1 82 ? -8.059 -5.784 -1.747 1.00 93.81 82 MET A CA 1
ATOM 659 C C . MET A 1 82 ? -8.049 -4.995 -3.062 1.00 93.81 82 MET A C 1
ATOM 661 O O . MET A 1 82 ? -6.993 -4.794 -3.663 1.00 93.81 82 MET A O 1
ATOM 665 N N . GLU A 1 83 ? -9.204 -4.481 -3.498 1.00 93.12 83 GLU A N 1
ATOM 666 C CA . GLU A 1 83 ? -9.301 -3.668 -4.714 1.00 93.12 83 GLU A CA 1
ATOM 667 C C . GLU A 1 83 ? -8.466 -2.381 -4.607 1.00 93.12 83 GLU A C 1
ATOM 669 O O . GLU A 1 83 ? -7.730 -2.018 -5.531 1.00 93.12 83 GLU A O 1
ATOM 674 N N . ARG A 1 84 ? -8.528 -1.700 -3.457 1.00 90.19 84 ARG A N 1
ATOM 675 C CA . ARG A 1 84 ? -7.760 -0.469 -3.212 1.00 90.19 84 ARG A CA 1
ATOM 676 C C . ARG A 1 84 ? -6.269 -0.726 -3.096 1.00 90.19 84 ARG A C 1
ATOM 678 O O . ARG A 1 84 ? -5.475 0.058 -3.615 1.00 90.19 84 ARG A O 1
ATOM 685 N N . GLU A 1 85 ? -5.888 -1.805 -2.430 1.00 90.38 85 GLU A N 1
ATOM 686 C CA . GLU A 1 85 ? -4.497 -2.224 -2.326 1.00 90.38 85 GLU A CA 1
ATOM 687 C C . GLU A 1 85 ? -3.922 -2.570 -3.707 1.00 90.38 85 GLU A C 1
ATOM 689 O O . GLU A 1 85 ? -2.854 -2.073 -4.075 1.00 90.38 85 GLU A O 1
ATOM 694 N N . ARG A 1 86 ? -4.671 -3.307 -4.538 1.00 91.06 86 ARG A N 1
ATOM 695 C CA . ARG A 1 86 ? -4.290 -3.587 -5.930 1.00 91.06 86 ARG A CA 1
ATOM 696 C C . ARG A 1 86 ? -4.130 -2.305 -6.745 1.00 91.06 86 ARG A C 1
ATOM 698 O O . ARG A 1 86 ? -3.153 -2.166 -7.484 1.00 91.06 86 ARG A O 1
ATOM 705 N N . ALA A 1 87 ? -5.055 -1.356 -6.603 1.00 89.56 87 ALA A N 1
ATOM 706 C CA . ALA A 1 87 ? -4.956 -0.057 -7.263 1.00 89.56 87 ALA A CA 1
ATOM 707 C C 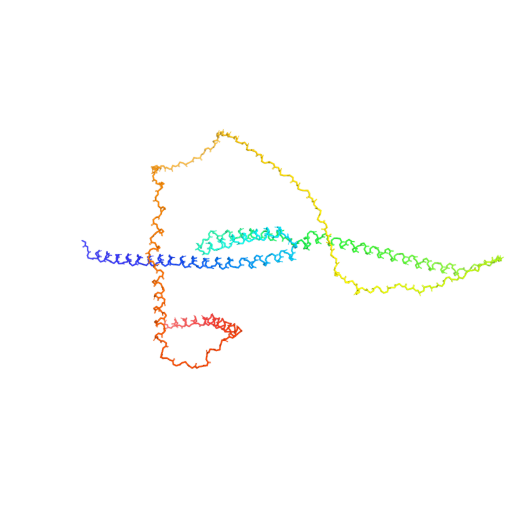. ALA A 1 87 ? -3.686 0.698 -6.835 1.00 89.56 87 ALA A C 1
ATOM 709 O O . ALA A 1 87 ? -2.975 1.244 -7.679 1.00 89.56 87 ALA A O 1
ATOM 710 N N . PHE A 1 88 ? -3.349 0.671 -5.544 1.00 90.06 88 PHE A N 1
ATOM 711 C CA . PHE A 1 88 ? -2.130 1.282 -5.019 1.00 90.06 88 PHE A CA 1
ATOM 712 C C . PHE A 1 88 ? -0.856 0.623 -5.559 1.00 90.06 88 PHE A C 1
ATOM 714 O O . PHE A 1 88 ? 0.039 1.331 -6.032 1.00 90.06 88 PHE A O 1
ATOM 721 N N . TYR A 1 89 ? -0.778 -0.711 -5.556 1.00 90.31 89 TYR A N 1
ATOM 722 C CA . TYR A 1 89 ? 0.362 -1.430 -6.125 1.00 90.31 89 TYR A CA 1
ATOM 723 C C . TYR A 1 89 ? 0.528 -1.157 -7.618 1.00 90.31 89 TYR A C 1
ATOM 725 O O . TYR A 1 89 ? 1.652 -0.959 -8.074 1.00 90.31 89 TYR A O 1
ATOM 733 N N . ASN A 1 90 ? -0.572 -1.059 -8.368 1.00 89.31 90 ASN A N 1
ATOM 734 C CA . ASN A 1 90 ? -0.526 -0.696 -9.781 1.00 89.31 90 ASN A CA 1
ATOM 735 C C . ASN A 1 90 ? 0.077 0.707 -9.979 1.00 89.31 90 ASN A C 1
ATOM 737 O O . ASN A 1 90 ? 0.990 0.872 -10.786 1.00 89.31 90 ASN A O 1
ATOM 741 N N . VAL A 1 91 ? -0.339 1.706 -9.190 1.00 89.25 91 VAL A N 1
ATOM 742 C CA . VAL A 1 91 ? 0.249 3.058 -9.259 1.00 89.25 91 VAL A CA 1
ATOM 743 C C . VAL A 1 91 ? 1.737 3.045 -8.899 1.00 89.25 91 VAL A C 1
ATOM 745 O O . VAL A 1 91 ? 2.540 3.664 -9.596 1.00 89.25 91 VAL A O 1
ATOM 748 N N . MET A 1 92 ? 2.123 2.322 -7.847 1.00 88.50 92 MET A N 1
ATOM 749 C CA . MET A 1 92 ? 3.523 2.148 -7.440 1.00 88.50 92 MET A CA 1
ATOM 750 C C . MET A 1 92 ? 4.376 1.498 -8.535 1.00 88.50 92 MET A C 1
ATOM 752 O O . MET A 1 92 ? 5.490 1.946 -8.809 1.00 88.50 92 MET A O 1
ATOM 756 N N . LEU A 1 93 ? 3.857 0.454 -9.176 1.00 89.25 93 LEU A N 1
ATOM 757 C CA . LEU A 1 93 ? 4.557 -0.274 -10.225 1.00 89.25 93 LEU A CA 1
ATOM 758 C C . LEU A 1 93 ? 4.674 0.559 -11.503 1.00 89.25 93 LEU A C 1
ATOM 760 O O . LEU A 1 93 ? 5.744 0.641 -12.098 1.00 89.25 93 LEU A O 1
ATOM 764 N N . ASN A 1 94 ? 3.598 1.252 -11.875 1.00 87.75 94 ASN A N 1
ATOM 765 C CA . ASN A 1 94 ? 3.585 2.208 -12.975 1.00 87.75 94 ASN A CA 1
ATOM 766 C C . ASN A 1 94 ? 4.619 3.324 -12.744 1.00 87.75 94 ASN A C 1
ATOM 768 O O . ASN A 1 94 ? 5.381 3.672 -13.646 1.00 87.75 94 ASN A O 1
ATOM 772 N N . LEU A 1 95 ? 4.720 3.828 -11.513 1.00 89.00 95 LEU A N 1
ATOM 773 C CA . LEU A 1 95 ? 5.739 4.799 -11.138 1.00 89.00 95 LEU A CA 1
ATOM 774 C C . LEU A 1 95 ? 7.161 4.234 -11.256 1.00 89.00 95 LEU A C 1
ATOM 776 O O . LEU A 1 95 ? 8.054 4.941 -11.725 1.00 89.00 95 LEU A O 1
ATOM 780 N N . TYR A 1 96 ? 7.382 2.988 -10.833 1.00 87.25 96 TYR A N 1
ATOM 781 C CA . TYR A 1 96 ? 8.683 2.330 -10.951 1.00 87.25 96 TYR A CA 1
ATOM 782 C C . TYR A 1 96 ? 9.103 2.174 -12.420 1.00 87.25 96 TYR A C 1
ATOM 784 O O . TYR A 1 96 ? 10.218 2.557 -12.776 1.00 87.25 96 TYR A O 1
ATOM 792 N N . LEU A 1 97 ? 8.184 1.706 -13.271 1.00 88.50 97 LEU A N 1
ATOM 793 C CA . LEU A 1 97 ? 8.405 1.483 -14.702 1.00 88.50 97 LEU A CA 1
ATOM 794 C C . LEU A 1 97 ? 8.633 2.789 -15.472 1.00 88.50 97 LEU A C 1
ATOM 796 O O . LEU A 1 97 ? 9.605 2.925 -16.212 1.00 88.50 97 LEU A O 1
ATOM 800 N N . ASN A 1 98 ? 7.760 3.780 -15.282 1.00 85.94 98 ASN A N 1
ATOM 801 C CA . ASN A 1 98 ? 7.799 5.016 -16.066 1.00 85.94 98 ASN A CA 1
ATOM 802 C C . ASN A 1 98 ? 8.712 6.091 -15.467 1.00 85.94 98 ASN A C 1
ATOM 804 O O . ASN A 1 98 ? 9.025 7.073 -16.141 1.00 85.94 98 ASN A O 1
ATOM 808 N N . ARG A 1 99 ? 9.156 5.916 -14.211 1.00 84.88 99 ARG A N 1
ATOM 809 C CA . ARG A 1 99 ? 9.984 6.872 -13.448 1.00 84.88 99 ARG A CA 1
ATOM 810 C C . ARG A 1 99 ? 9.440 8.300 -13.538 1.00 84.88 99 ARG A C 1
ATOM 812 O O . ARG A 1 99 ? 10.201 9.269 -13.580 1.00 84.88 99 ARG A O 1
ATOM 819 N N . ASP A 1 100 ? 8.116 8.422 -13.596 1.00 85.69 100 ASP A N 1
ATOM 820 C CA . ASP A 1 100 ? 7.446 9.690 -13.826 1.00 85.69 100 ASP A CA 1
ATOM 821 C C . ASP A 1 100 ? 7.443 10.521 -12.536 1.00 85.69 100 ASP A C 1
ATOM 823 O O . ASP A 1 100 ? 6.758 10.226 -11.553 1.00 85.69 100 ASP A O 1
ATOM 827 N N . GLY A 1 101 ? 8.242 11.588 -12.538 1.00 84.44 101 GLY A N 1
ATOM 828 C CA . GLY A 1 101 ? 8.336 12.530 -11.428 1.00 84.44 101 GLY A CA 1
ATOM 829 C C . GLY A 1 101 ? 7.020 13.247 -11.109 1.00 84.44 101 GLY A C 1
ATOM 830 O O . GLY A 1 101 ? 6.861 13.753 -9.997 1.00 84.44 101 GLY A O 1
ATOM 831 N N . GLU A 1 102 ? 6.072 13.306 -12.046 1.00 87.25 102 GLU A N 1
ATOM 832 C CA . GLU A 1 102 ? 4.753 13.888 -11.797 1.00 87.25 102 GLU A CA 1
ATOM 833 C C . GLU A 1 102 ? 3.868 12.935 -10.994 1.00 87.25 102 GLU A C 1
ATOM 835 O O . GLU A 1 102 ? 3.254 13.360 -10.012 1.00 87.25 102 GLU A O 1
ATOM 840 N N . LYS A 1 103 ? 3.908 11.636 -11.314 1.00 84.31 103 LYS A N 1
ATOM 841 C CA . LYS A 1 103 ? 3.193 10.574 -10.587 1.00 84.31 103 LYS A CA 1
ATOM 842 C C . LYS A 1 103 ? 3.636 10.430 -9.134 1.00 84.31 103 LYS A C 1
ATOM 844 O O . LYS A 1 103 ? 2.827 10.105 -8.270 1.00 84.31 103 LYS A O 1
ATOM 849 N N . LEU A 1 104 ? 4.880 10.789 -8.817 1.00 85.38 104 LEU A N 1
ATOM 850 C CA . LEU A 1 104 ? 5.365 10.870 -7.433 1.00 85.38 104 LEU A CA 1
ATOM 851 C C . LEU A 1 104 ? 4.534 11.810 -6.547 1.00 85.38 104 LEU A C 1
ATOM 853 O O . LEU A 1 104 ? 4.422 11.581 -5.344 1.00 85.38 104 LEU A O 1
ATOM 857 N N . LYS A 1 105 ? 3.921 12.851 -7.124 1.00 90.69 105 LYS A N 1
ATOM 858 C CA . LYS A 1 105 ? 3.049 13.777 -6.385 1.00 90.69 105 LYS A CA 1
ATOM 859 C C . LYS A 1 105 ? 1.672 13.181 -6.093 1.00 90.69 105 LYS A C 1
ATOM 861 O O . LYS A 1 105 ? 0.992 13.673 -5.197 1.00 90.69 105 LYS A O 1
ATOM 866 N N . GLU A 1 106 ? 1.268 12.147 -6.828 1.00 88.06 106 GLU A N 1
ATOM 867 C CA . GLU A 1 106 ? -0.013 11.456 -6.655 1.00 88.06 106 GLU A CA 1
ATOM 868 C C . GLU A 1 106 ? 0.056 10.404 -5.532 1.00 88.06 106 GLU A C 1
ATOM 870 O O . GLU A 1 106 ? -0.969 10.117 -4.917 1.00 88.06 106 GLU A O 1
ATOM 875 N N . ILE A 1 107 ? 1.252 9.901 -5.178 1.00 87.94 107 ILE A N 1
ATOM 876 C CA . ILE A 1 107 ? 1.429 8.865 -4.138 1.00 87.94 107 ILE A CA 1
ATOM 877 C C . ILE A 1 107 ? 0.745 9.227 -2.813 1.00 87.94 107 ILE A C 1
ATOM 879 O O . ILE A 1 107 ? 0.011 8.387 -2.297 1.00 87.94 107 ILE A O 1
ATOM 883 N N . PRO A 1 108 ? 0.918 10.434 -2.233 1.00 90.56 108 PRO A N 1
ATOM 884 C CA . PRO A 1 108 ? 0.266 10.758 -0.966 1.00 90.56 108 PRO A CA 1
ATOM 885 C C . PRO A 1 108 ? -1.262 10.745 -1.070 1.00 90.56 108 PRO A C 1
ATOM 887 O O . PRO A 1 108 ? -1.936 10.408 -0.099 1.00 90.56 108 PRO A O 1
ATOM 890 N N . ALA A 1 109 ? -1.810 11.101 -2.236 1.00 88.75 109 ALA A N 1
ATOM 891 C CA . ALA A 1 109 ? -3.246 11.084 -2.473 1.00 88.75 109 ALA A CA 1
ATOM 892 C C . ALA A 1 109 ? -3.774 9.647 -2.593 1.00 88.75 109 ALA A C 1
ATOM 894 O O . ALA A 1 109 ? -4.789 9.333 -1.978 1.00 88.75 109 ALA A O 1
ATOM 895 N N . GLU A 1 110 ? -3.079 8.766 -3.318 1.00 86.44 110 GLU A N 1
ATOM 896 C CA . GLU A 1 110 ? -3.449 7.346 -3.418 1.00 86.44 110 GLU A CA 1
ATOM 897 C C . GLU A 1 110 ? -3.281 6.613 -2.081 1.00 86.44 110 GLU A C 1
ATOM 899 O O . GLU A 1 110 ? -4.179 5.894 -1.650 1.00 86.44 110 GLU A O 1
ATOM 904 N N . LEU A 1 111 ? -2.194 6.874 -1.352 1.00 87.50 111 LEU A N 1
ATOM 905 C CA . LEU A 1 111 ? -1.981 6.334 -0.009 1.00 87.50 111 LEU A CA 1
ATOM 906 C C . LEU A 1 11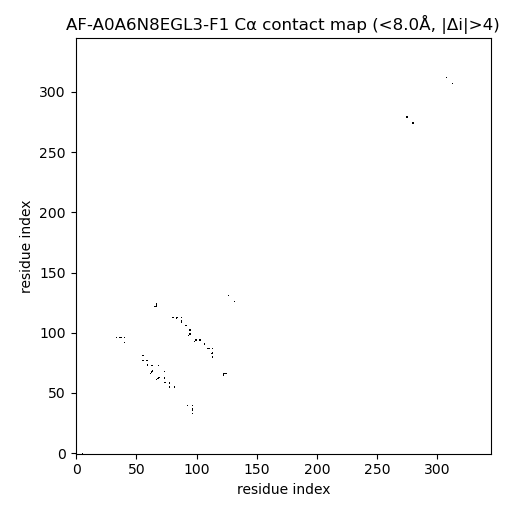1 ? -3.100 6.774 0.947 1.00 87.50 111 LEU A C 1
ATOM 908 O O . LEU A 1 111 ? -3.619 5.969 1.718 1.00 87.50 111 LEU A O 1
ATOM 912 N N . ALA A 1 112 ? -3.530 8.038 0.867 1.00 88.88 112 ALA A N 1
ATOM 913 C CA . ALA A 1 112 ? -4.662 8.521 1.647 1.00 88.88 112 ALA A CA 1
ATOM 914 C C . ALA A 1 112 ? -5.966 7.788 1.293 1.00 88.88 112 ALA A C 1
ATOM 916 O O . ALA A 1 112 ? -6.765 7.543 2.193 1.00 88.88 112 ALA A O 1
ATOM 917 N N . LYS A 1 113 ? -6.185 7.391 0.030 1.00 88.50 113 LYS A N 1
ATOM 918 C CA . LYS A 1 113 ? -7.361 6.587 -0.355 1.00 88.50 113 LYS A CA 1
ATOM 919 C C . LYS A 1 113 ? -7.331 5.180 0.241 1.00 88.50 113 LYS A C 1
ATOM 921 O O . LYS A 1 113 ? -8.391 4.686 0.611 1.00 88.50 113 LYS A O 1
ATOM 926 N N . VAL A 1 114 ? -6.156 4.558 0.363 1.00 87.69 114 VAL A N 1
ATOM 927 C CA . VAL A 1 114 ? -6.007 3.233 0.997 1.00 87.69 114 VAL A CA 1
ATOM 928 C C . VAL A 1 114 ? -6.145 3.325 2.517 1.00 87.69 114 VAL A C 1
ATOM 930 O O . VAL A 1 114 ? -6.783 2.475 3.125 1.00 87.69 114 VAL A O 1
ATOM 933 N N . ILE A 1 115 ? -5.597 4.369 3.146 1.00 86.50 115 ILE A N 1
ATOM 934 C CA . ILE A 1 115 ? -5.579 4.508 4.613 1.00 86.50 115 ILE A CA 1
ATOM 935 C C . ILE A 1 115 ? -6.898 5.052 5.170 1.00 86.50 115 ILE A C 1
ATOM 937 O O . ILE A 1 115 ? -7.299 4.689 6.271 1.00 86.50 115 ILE A O 1
ATOM 941 N N . LYS A 1 116 ? -7.597 5.931 4.449 1.00 87.69 116 LYS A N 1
ATOM 942 C CA . LYS A 1 116 ? -8.860 6.516 4.921 1.00 87.69 116 LYS A CA 1
ATOM 943 C C . LYS A 1 116 ? -9.898 5.477 5.389 1.00 87.69 116 LYS A C 1
ATOM 945 O O . LYS A 1 116 ? -10.417 5.667 6.486 1.00 87.69 116 LYS A O 1
ATOM 950 N N . PRO A 1 117 ? -10.174 4.379 4.661 1.00 82.69 117 PRO A N 1
ATOM 951 C CA . PRO A 1 117 ? -11.074 3.341 5.160 1.00 82.69 117 PRO A CA 1
ATOM 952 C C . PRO A 1 117 ? -10.570 2.659 6.437 1.00 82.69 117 PRO A C 1
ATOM 954 O O . PRO A 1 117 ? -11.394 2.322 7.274 1.00 82.69 117 PRO A O 1
ATOM 957 N N . TRP A 1 118 ? -9.256 2.530 6.666 1.00 79.12 118 TRP A N 1
ATOM 958 C CA . TRP A 1 118 ? -8.741 2.055 7.962 1.00 79.12 118 TRP A CA 1
ATOM 959 C C . TRP A 1 118 ? -9.051 3.014 9.108 1.00 79.12 118 TRP A C 1
ATOM 961 O O . TRP A 1 118 ? -9.283 2.580 10.229 1.00 79.12 118 TRP A O 1
ATOM 971 N N . ALA A 1 119 ? -9.046 4.322 8.847 1.00 79.75 119 ALA A N 1
ATOM 972 C CA . ALA A 1 119 ? -9.416 5.300 9.865 1.00 79.75 119 ALA A CA 1
ATOM 973 C C . ALA A 1 119 ? -10.914 5.220 10.211 1.00 79.75 119 ALA A C 1
ATOM 975 O O . ALA A 1 119 ? -11.295 5.452 11.359 1.00 79.75 119 ALA A O 1
ATOM 976 N N . GLU A 1 120 ? -11.751 4.889 9.226 1.00 80.50 120 GLU A N 1
ATOM 977 C CA . GLU A 1 120 ? -13.204 4.753 9.383 1.00 80.50 120 GLU A CA 1
ATOM 978 C C . GLU A 1 120 ? -13.605 3.403 9.994 1.00 80.50 120 GLU A C 1
ATOM 980 O O . GLU A 1 120 ? -14.546 3.349 10.783 1.00 80.50 120 GLU A O 1
ATOM 985 N N . ILE A 1 121 ? -12.859 2.333 9.703 1.00 72.50 121 ILE A N 1
ATOM 986 C CA . ILE A 1 121 ? -12.958 1.033 10.374 1.00 72.50 121 ILE A CA 1
ATOM 987 C C . ILE A 1 121 ? -12.201 1.151 11.705 1.00 72.50 121 ILE A C 1
ATOM 989 O O . ILE A 1 121 ? -11.137 0.577 11.908 1.00 72.50 121 ILE A O 1
ATOM 993 N N . THR A 1 122 ? -12.698 1.989 12.614 1.00 64.25 122 THR A N 1
ATOM 994 C CA . THR A 1 122 ? -12.195 2.045 13.991 1.00 64.25 122 THR A CA 1
ATOM 995 C C . THR A 1 122 ? -12.845 0.903 14.783 1.00 64.25 122 THR A C 1
ATOM 997 O O . THR A 1 122 ? -14.051 0.703 14.631 1.00 64.25 122 THR A O 1
ATOM 1000 N N . PRO A 1 123 ? -12.101 0.126 15.602 1.00 63.56 123 PRO A N 1
ATOM 1001 C CA . PRO A 1 123 ? -12.653 -1.046 16.275 1.00 63.56 123 PRO A CA 1
ATOM 1002 C C . PRO A 1 123 ? -13.876 -0.666 17.095 1.00 63.56 123 PRO A C 1
ATOM 1004 O O . PRO A 1 123 ? -13.776 0.153 18.011 1.00 63.56 123 PRO A O 1
ATOM 1007 N N . THR A 1 124 ? -15.016 -1.274 16.783 1.00 53.75 124 THR A N 1
ATOM 1008 C CA . THR A 1 124 ? -16.238 -1.274 17.590 1.00 53.75 124 THR A CA 1
ATOM 1009 C C . THR A 1 124 ? -15.918 -1.931 18.935 1.00 53.75 124 THR A C 1
ATOM 1011 O O . THR A 1 124 ? -16.094 -3.126 19.138 1.00 53.75 124 THR A O 1
ATOM 1014 N N . GLY A 1 125 ? -15.332 -1.155 19.848 1.00 53.94 125 GLY A N 1
ATOM 1015 C CA . GLY A 1 125 ? -14.787 -1.637 21.119 1.00 53.94 125 GLY A CA 1
ATOM 1016 C C . GLY A 1 125 ? -13.611 -0.815 21.651 1.00 53.94 125 GLY A C 1
ATOM 1017 O O . GLY A 1 125 ? -13.394 -0.777 22.862 1.00 53.94 125 GLY A O 1
ATOM 1018 N N . MET A 1 126 ? -12.890 -0.084 20.793 1.00 57.44 126 MET A N 1
ATOM 1019 C CA . MET A 1 126 ? -12.071 1.031 21.261 1.00 57.44 126 MET A CA 1
ATOM 1020 C C . MET A 1 126 ? -13.006 2.205 21.509 1.00 57.44 126 MET A C 1
ATOM 1022 O O . MET A 1 126 ? -13.401 2.897 20.577 1.00 57.44 126 MET A O 1
ATOM 1026 N N . ILE A 1 127 ? -13.367 2.370 22.783 1.00 58.38 127 ILE A N 1
ATOM 1027 C CA . ILE A 1 127 ? -14.080 3.522 23.336 1.00 58.38 127 ILE A CA 1
ATOM 1028 C C . ILE A 1 127 ? -13.629 4.768 22.571 1.00 58.38 127 ILE A C 1
ATOM 1030 O O . ILE A 1 127 ? -12.447 5.131 22.596 1.00 58.38 127 ILE A O 1
ATOM 1034 N N . SER A 1 128 ? -14.559 5.386 21.849 1.00 59.12 128 SER A N 1
ATOM 1035 C CA . SER A 1 128 ? -14.267 6.554 21.021 1.00 59.12 128 SER A CA 1
ATOM 1036 C C . SER A 1 128 ? -13.593 7.616 21.896 1.00 59.12 128 SER A C 1
ATOM 1038 O O . SER A 1 128 ? -13.941 7.742 23.065 1.00 59.12 128 SER A O 1
ATOM 1040 N N . ALA A 1 129 ? -12.671 8.442 21.389 1.00 62.47 129 ALA A N 1
ATOM 1041 C CA . ALA A 1 129 ? -12.026 9.476 22.225 1.00 62.47 129 ALA A CA 1
ATOM 1042 C C . ALA A 1 129 ? -13.043 10.384 22.972 1.00 62.47 129 ALA A C 1
ATOM 1044 O O . ALA A 1 129 ? -12.786 10.869 24.077 1.00 62.47 129 ALA A O 1
ATOM 1045 N N . ASN A 1 130 ? -14.238 10.550 22.397 1.00 73.25 130 ASN A N 1
ATOM 1046 C CA . ASN A 1 130 ? -15.380 11.228 23.017 1.00 73.25 130 ASN A CA 1
ATOM 1047 C C . ASN A 1 130 ? -16.071 10.405 24.123 1.00 73.25 130 ASN A C 1
ATOM 1049 O O . ASN A 1 130 ? -16.554 10.962 25.103 1.00 73.25 130 ASN A O 1
ATOM 1053 N N . GLU A 1 131 ? -16.115 9.083 23.998 1.00 74.50 131 GLU A N 1
ATOM 1054 C CA . GLU A 1 131 ? -16.611 8.192 25.050 1.00 74.50 131 GLU A CA 1
ATOM 1055 C C . GLU A 1 131 ? -15.588 8.044 26.180 1.00 74.50 131 GLU A C 1
ATOM 1057 O O . GLU A 1 131 ? -15.989 7.973 27.333 1.00 74.50 131 GLU A O 1
ATOM 1062 N N . VAL A 1 132 ? -14.277 8.090 25.902 1.00 78.75 132 VAL A N 1
ATOM 1063 C CA . VAL A 1 132 ? -13.238 8.077 26.950 1.00 78.75 132 VAL A CA 1
ATOM 1064 C C . VAL A 1 132 ? -13.392 9.301 27.845 1.00 78.75 132 VAL A C 1
ATOM 1066 O O . VAL A 1 132 ? -13.395 9.183 29.065 1.00 78.75 132 VAL A O 1
ATOM 1069 N N . THR A 1 133 ? -13.597 10.474 27.246 1.00 83.06 133 THR A N 1
ATOM 1070 C CA . THR A 1 133 ? -13.850 11.711 27.998 1.00 83.06 133 THR A CA 1
ATOM 1071 C C . THR A 1 133 ? -15.201 11.690 28.724 1.00 83.06 133 THR A C 1
ATOM 1073 O O . THR A 1 133 ? -15.303 12.219 29.831 1.00 83.06 133 THR A O 1
ATOM 1076 N N . SER A 1 134 ? -16.226 11.037 28.164 1.00 88.81 134 SER A N 1
ATOM 1077 C CA . SER A 1 134 ? -17.497 10.792 28.865 1.00 88.81 134 SER A CA 1
ATOM 1078 C C . SER A 1 134 ? -17.314 9.876 30.079 1.00 88.81 134 SER A C 1
ATOM 1080 O O . SER A 1 134 ? -17.767 10.212 31.168 1.00 88.81 134 SER A O 1
ATOM 1082 N N . LEU A 1 135 ? -16.590 8.765 29.927 1.00 88.19 135 LEU A N 1
ATOM 1083 C CA . LEU A 1 135 ? -16.303 7.816 31.003 1.00 88.19 135 LEU A CA 1
ATOM 1084 C C . LEU A 1 135 ? -15.400 8.419 32.080 1.00 88.19 135 LEU A C 1
ATOM 1086 O O . LEU A 1 135 ? -15.575 8.126 33.259 1.00 88.19 135 LEU A O 1
ATOM 1090 N N . GLU A 1 136 ? -14.455 9.288 31.718 1.00 89.50 136 GLU A N 1
ATOM 1091 C CA . GLU A 1 136 ? -13.668 10.044 32.696 1.00 89.50 136 GLU A CA 1
ATOM 1092 C C . GLU A 1 136 ? -14.542 11.006 33.507 1.00 89.50 136 GLU A C 1
ATOM 1094 O O . GLU A 1 136 ? -14.388 11.085 34.728 1.00 89.50 136 GLU A O 1
ATOM 1099 N N . ASN A 1 137 ? -15.494 11.688 32.863 1.00 94.69 137 ASN A N 1
ATOM 1100 C CA . ASN A 1 137 ? -16.456 12.545 33.555 1.00 94.69 137 ASN A CA 1
ATOM 1101 C C . ASN A 1 137 ? -17.405 11.742 34.453 1.00 94.69 137 ASN A C 1
ATOM 1103 O O . ASN A 1 137 ? -17.616 12.127 35.601 1.00 94.69 137 ASN A O 1
ATOM 1107 N N . GLU A 1 138 ? -17.932 10.612 33.980 1.00 93.00 138 GLU A N 1
ATOM 1108 C CA . GLU A 1 138 ? -18.767 9.719 34.791 1.00 93.00 138 GLU A CA 1
ATOM 1109 C C . GLU A 1 138 ? -17.984 9.139 35.969 1.00 93.00 138 GLU A C 1
ATOM 1111 O O . GLU A 1 138 ? -18.485 9.107 37.091 1.00 93.00 138 GLU A O 1
ATOM 1116 N N . ARG A 1 139 ? -16.718 8.758 35.768 1.00 94.38 139 ARG A N 1
ATOM 1117 C CA . ARG A 1 139 ? -15.837 8.310 36.851 1.00 94.38 139 ARG A CA 1
ATOM 1118 C C . ARG A 1 139 ? -15.610 9.416 37.879 1.00 94.38 139 ARG A C 1
ATOM 1120 O O . ARG A 1 139 ? -15.648 9.142 39.079 1.00 94.38 139 ARG A O 1
ATOM 1127 N N . ALA A 1 140 ? -15.376 10.650 37.433 1.00 95.69 140 ALA A N 1
ATOM 1128 C CA . ALA A 1 140 ? -15.237 11.797 38.324 1.00 95.69 140 ALA A CA 1
ATOM 1129 C C . ALA A 1 140 ? -16.536 12.049 39.108 1.00 95.69 140 ALA A C 1
ATOM 1131 O O . ALA A 1 140 ? -16.488 12.243 40.324 1.00 95.69 140 ALA A O 1
ATOM 1132 N N . GLN A 1 141 ? -17.693 11.953 38.451 1.00 95.88 141 GLN A N 1
ATOM 1133 C CA . GLN A 1 141 ? -18.997 12.099 39.092 1.00 95.88 141 GLN A CA 1
ATOM 1134 C C . GLN A 1 141 ? -19.252 10.999 40.131 1.00 95.88 141 GLN A C 1
ATOM 1136 O O . GLN A 1 141 ? -19.553 11.309 41.281 1.00 95.88 141 GLN A O 1
ATOM 1141 N N . LEU A 1 142 ? -19.047 9.731 39.772 1.00 95.88 142 LEU A N 1
ATOM 1142 C CA . LEU A 1 142 ? -19.200 8.597 40.685 1.00 95.88 142 LEU A CA 1
ATOM 1143 C C . LEU A 1 142 ? -18.244 8.690 41.876 1.00 95.88 142 LEU A C 1
ATOM 1145 O O . LEU A 1 142 ? -18.616 8.342 42.994 1.00 95.88 142 LEU A O 1
ATOM 1149 N N . SER A 1 143 ? -17.023 9.191 41.669 1.00 96.38 143 SER A N 1
ATOM 1150 C CA . SER A 1 143 ? -16.082 9.409 42.770 1.00 96.38 143 SER A CA 1
ATOM 1151 C C . SER A 1 143 ? -16.561 10.490 43.744 1.00 96.38 143 SER A C 1
ATOM 1153 O O . SER A 1 143 ? -16.442 10.308 44.955 1.00 96.38 143 SER A O 1
ATOM 1155 N N . ALA A 1 144 ? -17.176 11.564 43.237 1.00 96.88 144 ALA A N 1
ATOM 1156 C CA . ALA A 1 144 ? -17.751 12.622 44.062 1.00 96.88 144 ALA A CA 1
ATOM 1157 C C . ALA A 1 144 ? -19.012 12.152 44.804 1.00 96.88 144 ALA A C 1
ATOM 1159 O O . ALA A 1 144 ? -19.214 12.496 45.968 1.00 96.88 144 ALA A O 1
ATOM 1160 N N . GLU A 1 145 ? -19.847 11.334 44.159 1.00 96.00 145 GLU A N 1
ATOM 1161 C CA . GLU A 1 145 ? -21.004 10.706 44.803 1.00 96.00 145 GLU A CA 1
ATOM 1162 C C . GLU A 1 145 ? -20.561 9.742 45.911 1.00 96.00 145 GLU A C 1
ATOM 1164 O O . GLU A 1 145 ? -21.108 9.786 47.013 1.00 96.00 145 GLU A O 1
ATOM 1169 N N . LEU A 1 146 ? -19.516 8.939 45.683 1.00 96.19 146 LEU A N 1
ATOM 1170 C CA . LEU A 1 146 ? -18.938 8.083 46.722 1.00 96.19 146 LEU A CA 1
ATOM 1171 C C . LEU A 1 146 ? -18.396 8.889 47.906 1.00 96.19 146 LEU A C 1
ATOM 1173 O O . LEU A 1 146 ? -18.644 8.523 49.054 1.00 96.19 146 LEU A O 1
ATOM 1177 N N . GLU A 1 147 ? -17.698 9.994 47.659 1.00 96.81 147 GLU A N 1
ATOM 1178 C CA . GLU A 1 147 ? -17.191 10.857 48.730 1.00 96.81 147 GLU A CA 1
ATOM 1179 C C . GLU A 1 147 ? -18.331 11.493 49.540 1.00 96.81 147 GLU A C 1
ATOM 1181 O O . GLU A 1 147 ? -18.295 11.477 50.770 1.00 96.81 147 GLU A O 1
ATOM 1186 N N . ASN A 1 148 ? -19.401 11.929 48.871 1.00 96.94 148 ASN A N 1
ATOM 1187 C CA . ASN A 1 148 ? -20.606 12.431 49.529 1.00 96.94 148 ASN A CA 1
ATOM 1188 C C . ASN A 1 148 ? -21.288 11.342 50.378 1.00 96.94 148 ASN A C 1
ATOM 1190 O O . ASN A 1 148 ? -21.585 11.555 51.554 1.00 96.94 148 ASN A O 1
ATOM 1194 N N . THR A 1 149 ? -21.468 10.131 49.835 1.00 96.81 149 THR A N 1
ATOM 1195 C CA . THR A 1 149 ? -22.054 9.023 50.612 1.00 96.81 149 THR A CA 1
ATOM 1196 C C . THR A 1 149 ? -21.203 8.671 51.831 1.00 96.81 149 THR A C 1
ATOM 1198 O O . THR A 1 149 ? -21.749 8.422 52.905 1.00 96.81 149 THR A O 1
ATOM 1201 N N . LYS A 1 150 ? -19.873 8.737 51.717 1.00 97.50 150 LYS A N 1
ATOM 1202 C CA . LYS A 1 150 ? -18.963 8.546 52.846 1.00 97.50 150 LYS A CA 1
ATOM 1203 C C . LYS A 1 150 ? -19.146 9.627 53.917 1.00 97.50 150 LYS A C 1
ATOM 1205 O O . LYS A 1 150 ? -19.256 9.282 55.090 1.00 97.50 150 LYS A O 1
ATOM 1210 N N . GLU A 1 151 ? -19.231 10.898 53.533 1.00 97.25 151 GLU A N 1
ATOM 1211 C CA . GLU A 1 151 ? -19.453 12.009 54.471 1.00 97.25 151 GLU A CA 1
ATOM 1212 C C . GLU A 1 151 ? -20.798 11.870 55.202 1.00 97.25 151 GLU A C 1
ATOM 1214 O O . GLU A 1 151 ? -20.863 11.994 56.426 1.00 97.25 151 GLU A O 1
ATOM 1219 N N . THR A 1 152 ? -21.868 11.509 54.485 1.00 96.69 152 THR A N 1
ATOM 1220 C CA . THR A 1 152 ? -23.178 11.267 55.118 1.00 96.69 152 THR A CA 1
ATOM 1221 C C . THR A 1 152 ? -23.157 10.085 56.092 1.00 96.69 152 THR A C 1
ATOM 1223 O O . THR A 1 152 ? -23.811 10.135 57.137 1.00 96.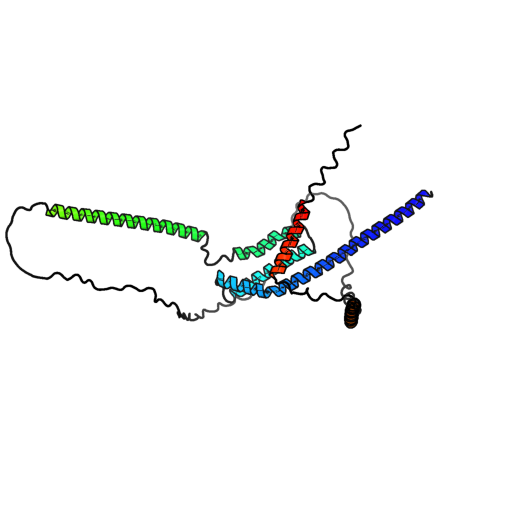69 152 THR A O 1
ATOM 1226 N N . LEU A 1 153 ? -22.388 9.032 55.790 1.00 96.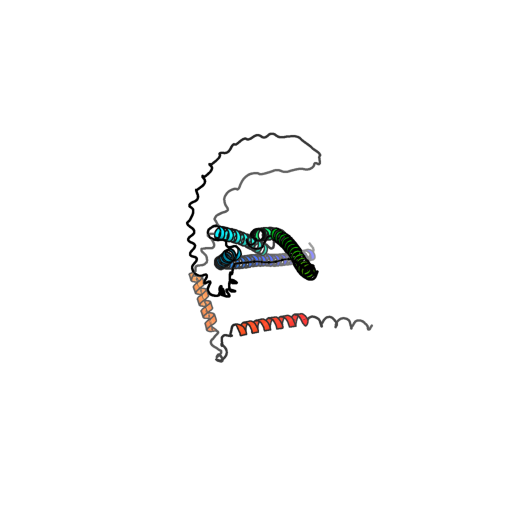75 153 LEU A N 1
ATOM 1227 C CA . LEU A 1 153 ? -22.211 7.885 56.679 1.00 96.75 153 LEU A CA 1
ATOM 1228 C C . LEU A 1 153 ? -21.437 8.274 57.950 1.00 96.75 153 LEU A C 1
ATOM 1230 O O . LEU A 1 153 ? -21.829 7.877 59.048 1.00 96.75 153 LEU A O 1
ATOM 1234 N N . GLU A 1 154 ? -20.369 9.066 57.813 1.00 97.12 154 GLU A N 1
ATOM 1235 C CA . GLU A 1 154 ? -19.598 9.595 58.946 1.00 97.12 154 GLU A CA 1
ATOM 1236 C C . GLU A 1 154 ? -20.479 10.471 59.848 1.00 97.12 154 GLU A C 1
ATOM 1238 O O . GLU A 1 154 ? -20.513 10.260 61.061 1.00 97.12 154 GLU A O 1
ATOM 1243 N N . GLN A 1 155 ? -21.289 11.361 59.267 1.00 96.88 155 GLN A N 1
ATOM 1244 C CA . GLN A 1 155 ? -22.215 12.197 60.031 1.00 96.88 155 GLN A CA 1
ATOM 1245 C C . GLN A 1 155 ? -23.255 11.366 60.802 1.00 96.88 155 GLN A C 1
ATOM 1247 O O . GLN A 1 155 ? -23.524 11.638 61.973 1.00 96.88 155 GLN A O 1
ATOM 1252 N N . LEU A 1 156 ? -23.818 10.321 60.186 1.00 96.19 156 LEU A N 1
ATOM 1253 C CA . LEU A 1 156 ? -24.749 9.410 60.862 1.00 96.19 156 LEU A CA 1
ATOM 1254 C C . LEU A 1 156 ? -24.082 8.646 62.015 1.00 96.19 156 LEU A C 1
ATOM 1256 O O . LEU A 1 156 ? -24.702 8.446 63.063 1.00 96.19 156 LEU A O 1
ATOM 1260 N N . MET A 1 157 ? -22.822 8.232 61.854 1.00 95.94 157 MET A N 1
ATOM 1261 C CA . MET A 1 157 ? -22.050 7.604 62.928 1.00 95.94 157 MET A CA 1
ATOM 1262 C C . MET A 1 157 ? -21.774 8.568 64.088 1.00 95.94 157 MET A C 1
ATOM 1264 O O . MET A 1 157 ? -21.910 8.183 65.256 1.00 95.94 157 MET A O 1
ATOM 1268 N N . ASP A 1 158 ? -21.430 9.817 63.790 1.00 97.25 158 ASP A N 1
ATOM 1269 C CA . ASP A 1 158 ? -21.201 10.853 64.797 1.00 97.25 158 ASP A CA 1
ATOM 1270 C C . ASP A 1 158 ? -22.489 11.194 65.558 1.00 97.25 158 ASP A C 1
ATOM 1272 O O . ASP A 1 158 ? -22.496 11.260 66.790 1.00 97.25 158 ASP A O 1
ATOM 1276 N N . GLU A 1 159 ? -23.619 11.320 64.859 1.00 95.38 159 GLU A N 1
ATOM 1277 C CA . GLU A 1 159 ? -24.923 11.530 65.493 1.00 95.38 159 GLU A CA 1
ATOM 1278 C C . GLU A 1 159 ? -25.329 10.339 66.373 1.00 95.38 159 GLU A C 1
ATOM 1280 O O . GLU A 1 159 ? -25.815 10.533 67.492 1.00 95.38 159 GLU A O 1
ATOM 1285 N N . TYR A 1 160 ? -25.082 9.104 65.924 1.00 95.56 160 TYR A N 1
ATOM 1286 C CA . TYR A 1 160 ? -25.372 7.905 66.711 1.00 95.56 160 TYR A CA 1
ATOM 1287 C C . TYR A 1 160 ? -24.510 7.825 67.977 1.00 95.56 160 TYR A C 1
ATOM 1289 O O . TYR A 1 160 ? -25.022 7.559 69.068 1.00 95.56 160 TYR A O 1
ATOM 1297 N N . THR A 1 161 ? -23.205 8.088 67.867 1.00 94.81 161 THR A N 1
ATOM 1298 C CA . THR A 1 161 ? -22.300 8.089 69.026 1.00 94.81 161 THR A CA 1
ATOM 1299 C C . THR A 1 161 ? -22.635 9.211 70.008 1.00 94.81 161 THR A C 1
ATOM 1301 O O . THR A 1 161 ? -22.635 8.975 71.220 1.00 94.81 161 THR A O 1
ATOM 1304 N N . ALA A 1 162 ? -23.011 10.396 69.519 1.00 94.75 162 ALA A N 1
ATOM 1305 C CA . ALA A 1 162 ? -23.478 11.501 70.351 1.00 94.75 162 ALA A CA 1
ATOM 1306 C C . ALA A 1 162 ? -24.794 11.164 71.071 1.00 94.75 162 ALA A C 1
ATOM 1308 O O . ALA A 1 162 ? -24.895 11.350 72.288 1.00 94.75 162 ALA A O 1
ATOM 1309 N N . ALA A 1 163 ? -25.785 10.617 70.359 1.00 93.12 163 ALA A N 1
ATOM 1310 C CA . ALA A 1 163 ? -27.057 10.192 70.940 1.00 93.12 163 ALA A CA 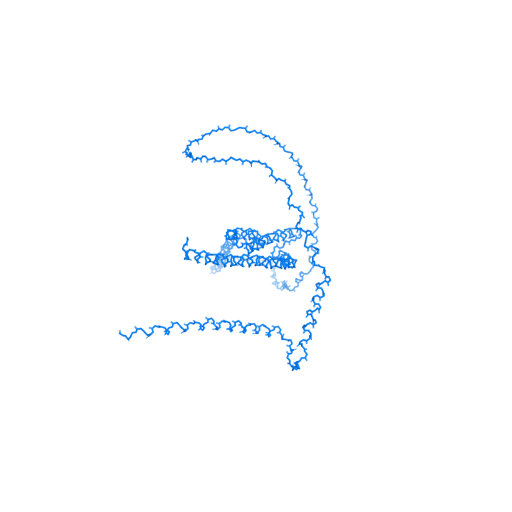1
ATOM 1311 C C . ALA A 1 163 ? -26.860 9.094 72.000 1.00 93.12 163 ALA A C 1
ATOM 1313 O O . ALA A 1 163 ? -27.487 9.128 73.064 1.00 93.12 163 ALA A O 1
ATOM 1314 N N . PHE A 1 164 ? -25.944 8.155 71.751 1.00 94.12 164 PHE A N 1
ATOM 1315 C CA . PHE A 1 164 ? -25.595 7.100 72.699 1.00 94.12 164 PHE A CA 1
ATOM 1316 C C . PHE A 1 164 ? -24.941 7.662 73.970 1.00 94.12 164 PHE A C 1
ATOM 1318 O O . PHE A 1 164 ? -25.387 7.363 75.081 1.00 94.12 164 PHE A O 1
ATOM 1325 N N . GLN A 1 165 ? -23.943 8.541 73.830 1.00 90.56 165 GLN A N 1
ATOM 1326 C CA . GLN A 1 165 ? -23.311 9.211 74.973 1.00 90.56 165 GLN A CA 1
ATOM 1327 C C . GLN A 1 165 ? -24.315 10.062 75.764 1.00 90.56 165 GLN A C 1
ATOM 1329 O O . GLN A 1 165 ? -24.283 10.092 76.998 1.00 90.56 165 GLN A O 1
ATOM 1334 N N . GLN A 1 166 ? -25.247 10.731 75.081 1.00 87.38 166 GLN A N 1
ATOM 1335 C CA . GLN A 1 166 ? -26.294 11.516 75.729 1.00 87.38 166 GLN A CA 1
ATOM 1336 C C . GLN A 1 166 ? -27.264 10.629 76.526 1.00 87.38 166 GLN A C 1
ATOM 1338 O O . GLN A 1 166 ? -27.667 11.000 77.633 1.00 87.38 166 GLN A O 1
ATOM 1343 N N . ALA A 1 167 ? -27.600 9.439 76.020 1.00 85.62 167 ALA A N 1
ATOM 1344 C CA . ALA A 1 167 ? -28.418 8.461 76.735 1.00 85.62 167 ALA A CA 1
ATOM 1345 C C . ALA A 1 167 ? -27.717 7.912 77.994 1.00 85.62 167 ALA A C 1
ATOM 1347 O O . ALA A 1 167 ? -28.364 7.742 79.034 1.00 85.62 167 ALA A O 1
ATOM 1348 N N . GLU A 1 168 ? -26.400 7.688 77.950 1.00 83.75 168 GLU A N 1
ATOM 1349 C CA . GLU A 1 168 ? -25.619 7.316 79.139 1.00 83.75 168 GLU A CA 1
ATOM 1350 C C . GLU A 1 168 ? -25.581 8.439 80.183 1.00 83.75 168 GLU A C 1
ATOM 1352 O O . GLU A 1 168 ? -25.818 8.192 81.370 1.00 83.75 168 GLU A O 1
ATOM 1357 N N . GLN A 1 169 ? -25.375 9.691 79.761 1.00 79.69 169 GLN A N 1
ATOM 1358 C CA . GLN A 1 169 ? -25.408 10.841 80.671 1.00 79.69 169 GLN A CA 1
ATOM 1359 C C . GLN A 1 169 ? -26.797 11.064 81.286 1.00 79.69 169 GLN A C 1
ATOM 1361 O O . GLN A 1 169 ? -26.904 11.416 82.463 1.00 79.69 169 GLN A O 1
ATOM 1366 N N . ALA A 1 170 ? -27.872 10.815 80.531 1.00 76.19 170 ALA A N 1
ATOM 1367 C CA . ALA A 1 170 ? -29.238 10.873 81.045 1.00 76.19 170 ALA A CA 1
ATOM 1368 C C . ALA A 1 170 ? -29.513 9.781 82.097 1.00 76.19 170 ALA A C 1
ATOM 1370 O O . ALA A 1 170 ? -30.207 10.046 83.078 1.00 76.19 170 ALA A O 1
ATOM 1371 N N . LYS A 1 171 ? -28.922 8.586 81.951 1.00 71.62 171 LYS A N 1
ATOM 1372 C CA . LYS A 1 171 ? -28.964 7.517 82.968 1.00 71.62 171 LYS A CA 1
ATOM 1373 C C . LYS A 1 171 ? -28.130 7.826 84.215 1.00 71.62 171 LYS A C 1
ATOM 1375 O O . LYS A 1 171 ? -28.467 7.351 85.296 1.00 71.62 171 LYS A O 1
ATOM 1380 N N . ALA A 1 172 ? -27.067 8.618 84.088 1.00 65.94 172 ALA A N 1
ATOM 1381 C CA . ALA A 1 172 ? -26.200 8.997 85.205 1.00 65.94 172 ALA A CA 1
ATOM 1382 C C . ALA A 1 172 ? -26.766 10.134 86.082 1.00 65.94 172 ALA A C 1
ATOM 1384 O O . ALA A 1 172 ? -26.196 10.437 87.131 1.00 65.94 172 ALA A O 1
ATOM 1385 N N . LYS A 1 173 ? -27.887 10.763 85.697 1.00 53.94 173 LYS A N 1
ATOM 1386 C CA . LYS A 1 173 ? -28.567 11.774 86.518 1.00 53.94 173 LYS A CA 1
ATOM 1387 C C . LYS A 1 173 ? -29.497 11.069 87.527 1.00 53.94 173 LYS A C 1
ATOM 1389 O O . LYS A 1 173 ? -30.488 10.474 87.106 1.00 53.94 173 LYS A O 1
ATOM 1394 N N . PRO A 1 174 ? -29.210 11.092 88.845 1.00 52.16 174 PRO A N 1
ATOM 1395 C CA . PRO A 1 174 ? -29.971 10.321 89.822 1.00 52.16 174 PRO A CA 1
ATOM 1396 C C . PRO A 1 174 ? -31.375 10.909 89.989 1.00 52.16 174 PRO A C 1
ATOM 1398 O O . PRO A 1 174 ? -31.543 12.047 90.425 1.00 52.16 174 PRO A O 1
ATOM 1401 N N . ALA A 1 175 ? -32.382 10.115 89.632 1.00 53.56 175 ALA A N 1
ATOM 1402 C CA . ALA A 1 175 ? -33.772 10.380 89.958 1.00 53.56 175 ALA A CA 1
ATOM 1403 C C . ALA A 1 175 ? -34.011 10.126 91.456 1.00 53.56 175 ALA A C 1
ATOM 1405 O O . ALA A 1 175 ? -33.747 9.035 91.969 1.00 53.56 175 ALA A O 1
ATOM 1406 N N . ASP A 1 176 ? -34.517 11.152 92.136 1.00 48.00 176 ASP A N 1
ATOM 1407 C CA . ASP A 1 176 ? -35.093 11.070 93.476 1.00 48.00 176 ASP A CA 1
ATOM 1408 C C . ASP A 1 176 ? -36.279 10.075 93.514 1.00 48.00 176 ASP A C 1
ATOM 1410 O O . ASP A 1 176 ? -36.983 9.855 92.528 1.00 48.00 176 ASP A O 1
ATOM 1414 N N . LYS A 1 177 ? -36.453 9.436 94.672 1.00 46.47 177 LYS A N 1
ATOM 1415 C CA . LYS A 1 177 ? -37.235 8.210 94.975 1.00 46.47 177 LYS A CA 1
ATOM 1416 C C . LYS A 1 177 ? -38.791 8.440 95.052 1.00 46.47 177 LYS A C 1
ATOM 1418 O O . LYS A 1 177 ? -39.220 9.581 94.964 1.00 46.47 177 LYS A O 1
ATOM 1423 N N . PRO A 1 178 ? -39.659 7.425 95.335 1.00 68.12 178 PRO A N 1
ATOM 1424 C CA . PRO A 1 178 ? -40.612 6.719 94.440 1.00 68.12 178 PRO A CA 1
ATOM 1425 C C . PRO A 1 178 ? -42.120 6.864 94.868 1.00 68.12 178 PRO A C 1
ATOM 1427 O O . PRO A 1 178 ? -42.391 7.671 95.759 1.00 68.12 178 PRO A O 1
ATOM 1430 N N . PRO A 1 179 ? -43.120 6.100 94.332 1.00 56.19 179 PRO A N 1
ATOM 1431 C CA . PRO A 1 179 ? -43.416 4.745 94.862 1.00 56.19 179 PRO A CA 1
ATOM 1432 C C . PRO A 1 179 ? -43.984 3.670 93.882 1.00 56.19 179 PRO A C 1
ATOM 1434 O O . PRO A 1 179 ? -44.748 3.960 92.973 1.00 56.19 179 PRO A O 1
ATOM 1437 N N . ALA A 1 180 ? -43.636 2.410 94.203 1.00 47.38 180 ALA A N 1
ATOM 1438 C CA . ALA A 1 180 ? -44.416 1.148 94.205 1.00 47.38 180 ALA A CA 1
ATOM 1439 C C . ALA A 1 180 ? -45.127 0.566 92.940 1.00 47.38 180 ALA A C 1
ATOM 1441 O O . ALA A 1 180 ? -46.184 1.034 92.538 1.00 47.38 180 ALA A O 1
ATOM 1442 N N . THR A 1 181 ? -44.545 -0.542 92.429 1.00 46.91 181 THR A N 1
ATOM 1443 C CA . THR A 1 181 ? -45.050 -1.926 92.110 1.00 46.91 181 THR A CA 1
ATOM 1444 C C . THR A 1 181 ? -46.581 -2.205 92.031 1.00 46.91 181 THR A C 1
ATOM 1446 O O . THR A 1 181 ? -47.298 -1.578 92.806 1.00 46.91 181 THR A O 1
ATOM 1449 N N . PRO A 1 182 ? -47.112 -3.235 91.290 1.00 58.25 182 PRO A N 1
ATOM 1450 C CA . PRO A 1 182 ? -46.431 -4.450 90.785 1.00 58.25 182 PRO A CA 1
ATOM 1451 C C . PRO A 1 182 ? -46.884 -5.071 89.422 1.00 58.25 182 PRO A C 1
ATOM 1453 O O . PRO A 1 182 ? -47.888 -4.690 88.837 1.00 58.25 182 PRO A O 1
ATOM 1456 N N . ALA A 1 183 ? -46.175 -6.153 89.048 1.00 44.00 183 ALA A N 1
ATOM 1457 C CA . ALA A 1 183 ? -46.669 -7.391 88.406 1.00 44.00 183 ALA A CA 1
ATOM 1458 C C . ALA A 1 183 ? -46.673 -7.551 86.865 1.00 44.00 183 ALA A C 1
ATOM 1460 O O . ALA A 1 183 ? -47.510 -6.991 86.169 1.00 44.00 183 ALA A O 1
ATOM 1461 N N . GLY A 1 184 ? -45.872 -8.525 86.401 1.00 46.47 184 GLY A N 1
ATOM 1462 C CA . GLY A 1 184 ? -46.347 -9.592 85.503 1.00 46.47 184 GLY A CA 1
ATOM 1463 C C . GLY A 1 184 ? -45.692 -9.709 84.118 1.00 46.47 184 GLY A C 1
ATOM 1464 O O . GLY A 1 184 ? -45.662 -8.735 83.381 1.00 46.47 184 GLY A O 1
ATOM 1465 N N . ALA A 1 185 ? -45.305 -10.950 83.775 1.00 50.72 185 ALA A N 1
ATOM 1466 C CA . ALA A 1 185 ? -44.843 -11.489 82.479 1.00 50.72 185 ALA A CA 1
ATOM 1467 C C . ALA A 1 185 ? -43.391 -11.121 82.099 1.00 50.72 185 ALA A C 1
ATOM 1469 O O . ALA A 1 185 ? -43.097 -9.989 81.750 1.00 50.72 185 ALA A O 1
ATOM 1470 N N . ASP A 1 186 ? -42.381 -11.977 82.269 1.00 52.56 186 ASP A N 1
ATOM 1471 C CA . ASP A 1 186 ? -42.215 -13.353 81.764 1.00 52.56 186 ASP A CA 1
ATOM 1472 C C . ASP A 1 186 ? -42.292 -13.418 80.230 1.00 52.56 186 ASP A C 1
ATOM 1474 O O . ASP A 1 186 ? -43.333 -13.732 79.659 1.00 52.56 186 ASP A O 1
ATOM 1478 N N . THR A 1 187 ? -41.194 -13.076 79.544 1.00 49.72 187 THR A N 1
ATOM 1479 C CA . THR A 1 187 ? -40.866 -13.644 78.227 1.00 49.72 187 THR A CA 1
ATOM 1480 C C . THR A 1 187 ? -39.354 -13.589 77.996 1.00 49.72 187 THR A C 1
ATOM 1482 O O . THR A 1 187 ? -38.712 -12.553 78.158 1.00 49.72 187 THR A O 1
ATOM 1485 N N . ALA A 1 188 ? -38.806 -14.757 77.679 1.00 49.38 188 ALA A N 1
ATOM 1486 C CA . ALA A 1 188 ? -37.403 -15.072 77.461 1.00 49.38 188 ALA A CA 1
ATOM 1487 C C . ALA A 1 188 ? -36.722 -14.238 76.350 1.00 49.38 188 ALA A C 1
ATOM 1489 O O . ALA A 1 188 ? -37.393 -13.804 75.412 1.00 49.38 188 ALA A O 1
ATOM 1490 N N . PRO A 1 189 ? -35.387 -14.062 76.402 1.00 63.06 189 PRO A N 1
ATOM 1491 C CA . PRO A 1 189 ? -34.631 -13.499 75.288 1.00 63.06 189 PRO A CA 1
ATOM 1492 C C . PRO A 1 189 ? -34.622 -14.491 74.110 1.00 63.06 189 PRO A C 1
ATOM 1494 O O . PRO A 1 189 ? -34.337 -15.672 74.335 1.00 63.06 189 PRO A O 1
ATOM 1497 N N . PRO A 1 190 ? -34.896 -14.069 72.860 1.00 57.19 190 PRO A N 1
ATOM 1498 C CA . PRO A 1 190 ? -34.599 -14.917 71.723 1.00 57.19 190 PRO A CA 1
ATOM 1499 C C . PRO A 1 190 ? -33.082 -15.055 71.618 1.00 57.19 190 PRO A C 1
ATOM 1501 O O . PRO A 1 190 ? -32.329 -14.079 71.591 1.00 57.19 190 PRO A O 1
ATOM 1504 N N . ALA A 1 191 ? -32.670 -16.315 71.634 1.00 47.94 191 ALA A N 1
ATOM 1505 C CA . ALA A 1 191 ? -31.323 -16.759 71.393 1.00 47.94 191 ALA A CA 1
ATOM 1506 C C . ALA A 1 191 ? -30.788 -16.162 70.088 1.00 47.94 191 ALA A C 1
ATOM 1508 O O . ALA A 1 191 ? -31.433 -16.214 69.041 1.00 47.94 191 ALA A O 1
ATOM 1509 N N . SER A 1 192 ? -29.572 -15.637 70.198 1.00 54.66 192 SER A N 1
ATOM 1510 C CA . SER A 1 192 ? -28.623 -15.466 69.108 1.00 54.66 192 SER A CA 1
ATOM 1511 C C . SER A 1 192 ? -28.574 -16.752 68.278 1.00 54.66 192 SER A C 1
ATOM 1513 O O . SER A 1 192 ? -27.935 -17.721 68.684 1.00 54.66 192 SER A O 1
ATOM 1515 N N . SER A 1 193 ? -29.275 -16.764 67.143 1.00 47.28 193 SER A N 1
ATOM 1516 C CA . SER A 1 193 ? -29.099 -17.772 66.098 1.00 47.28 193 SER A CA 1
ATOM 1517 C C . SER A 1 193 ? -27.875 -17.374 65.290 1.00 47.28 193 SER A C 1
ATOM 1519 O O . SER A 1 193 ? -27.926 -16.493 64.439 1.00 47.28 193 SER A O 1
ATOM 1521 N N . ALA A 1 194 ? -26.757 -17.982 65.667 1.00 56.72 194 ALA A N 1
ATOM 1522 C CA . ALA A 1 194 ? -25.598 -18.156 64.820 1.00 56.72 194 ALA A CA 1
ATOM 1523 C C . ALA A 1 194 ? -25.808 -19.464 64.048 1.00 56.72 194 ALA A C 1
ATOM 1525 O O . ALA A 1 194 ? -25.393 -20.507 64.531 1.00 56.72 194 ALA A O 1
ATOM 1526 N N . GLU A 1 195 ? -26.499 -19.397 62.915 1.00 48.16 195 GLU A N 1
ATOM 1527 C CA . GLU A 1 195 ? -26.509 -20.409 61.850 1.00 48.16 195 GLU A CA 1
ATOM 1528 C C . GLU A 1 195 ? -26.691 -19.602 60.552 1.00 48.16 195 GLU A C 1
ATOM 1530 O O . GLU A 1 195 ? -27.608 -18.793 60.444 1.00 48.16 195 GLU A O 1
ATOM 1535 N N . ASP A 1 196 ? -25.639 -19.496 59.748 1.00 53.34 196 ASP A N 1
ATOM 1536 C CA . ASP A 1 196 ? -25.360 -20.411 58.635 1.00 53.34 196 ASP A CA 1
ATOM 1537 C C . ASP A 1 196 ? -25.950 -19.816 57.347 1.00 53.34 196 ASP A C 1
ATOM 1539 O O . ASP A 1 196 ? -27.158 -19.828 57.125 1.00 53.34 196 ASP A O 1
ATOM 1543 N N . ALA A 1 197 ? -25.087 -19.175 56.559 1.00 50.38 197 ALA A N 1
ATOM 1544 C CA . ALA A 1 197 ? -25.389 -18.721 55.207 1.00 50.38 197 ALA A CA 1
ATOM 1545 C C . ALA A 1 197 ? -24.070 -18.561 54.442 1.00 50.38 197 ALA A C 1
ATOM 1547 O O . ALA A 1 197 ? -23.530 -17.468 54.297 1.00 50.38 197 ALA A O 1
ATOM 1548 N N . GLU A 1 198 ? -23.562 -19.727 54.057 1.00 48.72 198 GLU A N 1
ATOM 1549 C CA . GLU A 1 198 ? -23.002 -20.009 52.737 1.00 48.72 198 GLU A CA 1
ATOM 1550 C C . GLU A 1 198 ? -21.796 -19.175 52.292 1.00 48.72 198 GLU A C 1
ATOM 1552 O O . GLU A 1 198 ? -21.884 -18.086 51.727 1.00 48.72 198 GLU A O 1
ATOM 1557 N N . ASP A 1 199 ? -20.643 -19.806 52.492 1.00 46.34 199 ASP A N 1
ATOM 1558 C CA . ASP A 1 199 ? -19.451 -19.678 51.667 1.00 46.34 199 ASP A CA 1
ATOM 1559 C C . ASP A 1 199 ? -19.851 -19.965 50.205 1.00 46.34 199 ASP A C 1
ATOM 1561 O O . ASP A 1 199 ? -19.991 -21.117 49.784 1.00 46.34 199 ASP A O 1
ATOM 1565 N N . VAL A 1 200 ? -20.151 -18.905 49.452 1.00 53.12 200 VAL A N 1
ATOM 1566 C CA . VAL A 1 200 ? -20.420 -18.976 48.013 1.00 53.12 200 VAL A CA 1
ATOM 1567 C C . VAL A 1 200 ? -19.098 -19.306 47.330 1.00 53.12 200 VAL A C 1
ATOM 1569 O O . VAL A 1 200 ? -18.292 -18.428 47.026 1.00 53.12 200 VAL A O 1
ATOM 1572 N N . ASN A 1 201 ? -18.868 -20.600 47.137 1.00 51.31 201 ASN A N 1
ATOM 1573 C CA . ASN A 1 201 ? -17.757 -21.123 46.364 1.00 51.31 201 ASN A CA 1
ATOM 1574 C C . ASN A 1 201 ? -17.950 -20.721 44.890 1.00 51.31 201 ASN A C 1
ATOM 1576 O O . ASN A 1 201 ? -18.800 -21.271 44.195 1.00 51.31 201 ASN A O 1
ATOM 1580 N N . PHE A 1 202 ? -17.188 -19.723 44.440 1.00 51.47 202 PHE A N 1
ATOM 1581 C CA . PHE A 1 202 ? -17.242 -19.149 43.088 1.00 51.47 202 PHE A CA 1
ATOM 1582 C C . PHE A 1 202 ? -16.505 -19.990 42.024 1.00 51.47 202 PHE A C 1
ATOM 1584 O O . PHE A 1 202 ? -16.432 -19.575 40.872 1.00 51.47 202 PHE A O 1
ATOM 1591 N N . ASP A 1 203 ? -15.969 -21.156 42.393 1.00 58.12 203 ASP A N 1
ATOM 1592 C CA . ASP A 1 203 ? -15.161 -22.025 41.523 1.00 58.12 203 ASP A CA 1
ATOM 1593 C C . ASP A 1 203 ? -15.976 -23.049 40.697 1.00 58.12 203 ASP A C 1
ATOM 1595 O O . ASP A 1 203 ? -15.380 -23.903 40.053 1.00 58.12 203 ASP A O 1
ATOM 1599 N N . ASP A 1 204 ? -17.316 -22.979 40.690 1.00 48.59 204 ASP A N 1
ATOM 1600 C CA . ASP A 1 204 ? -18.188 -23.949 39.983 1.00 48.59 204 ASP A CA 1
ATOM 1601 C C . ASP A 1 204 ? -19.133 -23.289 38.953 1.00 48.59 204 ASP A C 1
ATOM 1603 O O . ASP A 1 204 ? -20.202 -23.805 38.624 1.00 48.59 204 ASP A O 1
ATOM 1607 N 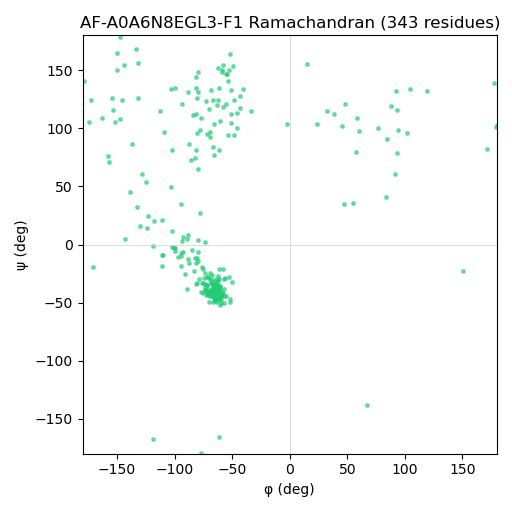N . LEU A 1 205 ? -18.759 -22.110 38.443 1.00 50.62 205 LEU A N 1
ATOM 1608 C CA . LEU A 1 205 ? -19.373 -21.536 37.242 1.00 50.62 205 LEU A CA 1
ATOM 1609 C C . LEU A 1 205 ? -18.659 -22.091 36.003 1.00 50.62 205 LEU A C 1
ATOM 1611 O O . LEU A 1 205 ? -17.904 -21.380 35.340 1.00 50.62 205 LEU A O 1
ATOM 1615 N N . ASP A 1 206 ? -18.915 -23.366 35.706 1.00 51.09 206 ASP A N 1
ATOM 1616 C CA . ASP A 1 206 ? -18.686 -23.931 34.377 1.00 51.09 206 ASP A CA 1
ATOM 1617 C C . ASP A 1 206 ? -19.556 -23.154 33.381 1.00 51.09 206 ASP A C 1
ATOM 1619 O O . ASP A 1 206 ? -20.785 -23.251 33.353 1.00 51.09 206 ASP A O 1
ATOM 1623 N N . MET A 1 207 ? -18.884 -22.309 32.605 1.00 56.66 207 MET A N 1
ATOM 1624 C CA . MET A 1 207 ? -19.444 -21.420 31.592 1.00 56.66 207 MET A CA 1
ATOM 1625 C C . MET A 1 207 ? -19.395 -22.081 30.205 1.00 56.66 207 MET A C 1
ATOM 1627 O O . MET A 1 207 ? -19.189 -21.404 29.201 1.00 56.66 207 MET A O 1
ATOM 1631 N N . ASP A 1 208 ? -19.576 -23.400 30.167 1.00 51.06 208 ASP A N 1
ATOM 1632 C CA . ASP A 1 208 ? -19.694 -24.194 28.948 1.00 51.06 208 ASP A CA 1
ATOM 1633 C C . ASP A 1 208 ? -21.183 -24.539 28.743 1.00 51.06 208 ASP A C 1
ATOM 1635 O O . ASP A 1 208 ? -21.873 -24.936 29.679 1.00 51.06 208 ASP A O 1
ATOM 1639 N N . ASP A 1 209 ? -21.688 -24.366 27.520 1.00 50.97 209 ASP A N 1
ATOM 1640 C CA . ASP A 1 209 ? -23.049 -24.711 27.061 1.00 50.97 209 ASP A CA 1
ATOM 1641 C C . ASP A 1 209 ? -24.193 -23.708 27.320 1.00 50.97 209 ASP A C 1
ATOM 1643 O O . ASP A 1 209 ? -25.349 -24.084 27.536 1.00 50.97 209 ASP A O 1
ATOM 1647 N N . ALA A 1 210 ? -23.935 -22.407 27.149 1.00 47.66 210 ALA A N 1
ATOM 1648 C CA . ALA A 1 210 ? -24.995 -21.488 26.719 1.00 47.66 210 ALA A CA 1
ATOM 1649 C C . ALA A 1 210 ? -25.153 -21.553 25.190 1.00 47.66 210 ALA A C 1
ATOM 1651 O O . ALA A 1 210 ? -24.750 -20.650 24.458 1.00 47.66 210 ALA A O 1
ATOM 1652 N N . ASP A 1 211 ? -25.767 -22.645 24.739 1.00 48.78 211 ASP A N 1
ATOM 1653 C CA . ASP A 1 211 ? -26.361 -22.815 23.413 1.00 48.78 211 ASP A CA 1
ATOM 1654 C C . ASP A 1 211 ? -27.552 -21.838 23.302 1.00 48.78 211 ASP A C 1
ATOM 1656 O O . ASP A 1 211 ? -28.716 -22.165 23.549 1.00 48.78 211 ASP A O 1
ATOM 1660 N N . PHE A 1 212 ? -27.238 -20.559 23.082 1.00 43.94 212 PHE A N 1
ATOM 1661 C CA . PHE A 1 212 ? -28.219 -19.494 22.907 1.00 43.94 212 PHE A CA 1
ATOM 1662 C C . PHE A 1 212 ? -28.697 -19.533 21.454 1.00 43.94 212 PHE A C 1
ATOM 1664 O O . PHE A 1 212 ? -28.228 -18.792 20.593 1.00 43.94 212 PHE A O 1
ATOM 1671 N N . ASP A 1 213 ? -29.632 -20.443 21.194 1.00 46.91 213 ASP A N 1
ATOM 1672 C CA . ASP A 1 213 ? -30.368 -20.559 19.938 1.00 46.91 213 ASP A CA 1
ATOM 1673 C C . ASP A 1 213 ? -31.267 -19.316 19.775 1.00 46.91 213 ASP A C 1
ATOM 1675 O O . ASP A 1 213 ? -32.434 -19.272 20.185 1.00 46.91 213 ASP A O 1
ATOM 1679 N N . ILE A 1 214 ? -30.674 -18.234 19.260 1.00 49.00 214 ILE A N 1
ATOM 1680 C CA . ILE A 1 214 ? -31.386 -17.019 18.871 1.00 49.00 214 ILE A CA 1
ATOM 1681 C C . ILE A 1 214 ? -32.213 -17.383 17.642 1.00 49.00 214 ILE A C 1
ATOM 1683 O O . ILE A 1 214 ? -31.732 -17.383 16.511 1.00 49.00 214 ILE A O 1
ATOM 1687 N N . GLN A 1 215 ? -33.488 -17.685 17.888 1.00 44.56 215 GLN A N 1
ATOM 1688 C CA . GLN A 1 215 ? -34.516 -17.771 16.861 1.00 44.56 215 GLN A CA 1
ATOM 1689 C C . GLN A 1 215 ? -34.410 -16.569 15.921 1.00 44.56 215 GLN A C 1
ATOM 1691 O O . GLN A 1 215 ? -34.675 -15.430 16.312 1.00 44.56 215 GLN A O 1
ATOM 1696 N N . ALA A 1 216 ? -34.051 -16.862 14.672 1.00 48.47 216 ALA A N 1
ATOM 1697 C CA . ALA A 1 216 ? -34.111 -15.946 13.552 1.00 48.47 216 ALA A CA 1
ATOM 1698 C C . ALA A 1 216 ? -35.509 -15.312 13.487 1.00 48.47 216 ALA A C 1
ATOM 1700 O O . ALA A 1 216 ? -36.490 -15.939 13.080 1.00 48.47 216 ALA A O 1
ATOM 1701 N N . MET A 1 217 ? -35.601 -14.054 13.913 1.00 46.81 217 MET A N 1
ATOM 1702 C CA . MET A 1 217 ? -36.741 -13.206 13.611 1.00 46.81 217 MET A CA 1
ATOM 1703 C C . MET A 1 217 ? -36.645 -12.841 12.131 1.00 46.81 217 MET A C 1
ATOM 1705 O O . MET A 1 217 ? -35.940 -11.916 11.730 1.00 46.81 217 MET A O 1
ATOM 1709 N N . GLU A 1 218 ? -37.359 -13.624 11.327 1.00 54.28 218 GLU A N 1
ATOM 1710 C CA . GLU A 1 218 ? -37.774 -13.322 9.963 1.00 54.28 218 GLU A CA 1
ATOM 1711 C C . GLU A 1 218 ? -38.396 -11.918 9.935 1.00 54.28 218 GLU A C 1
ATOM 1713 O O . GLU A 1 218 ? -39.565 -11.713 10.265 1.00 54.28 218 GLU A O 1
ATOM 1718 N N . THR A 1 219 ? -37.570 -10.922 9.614 1.00 45.34 219 THR A N 1
ATOM 1719 C CA . THR A 1 219 ? -37.976 -9.520 9.555 1.00 45.34 219 THR A CA 1
ATOM 1720 C C . THR A 1 219 ? -37.998 -9.100 8.095 1.00 45.34 219 THR A C 1
ATOM 1722 O O . THR A 1 219 ? -36.972 -8.814 7.494 1.00 45.34 219 THR A O 1
ATOM 1725 N N . ALA A 1 220 ? -39.210 -9.154 7.546 1.00 46.75 220 ALA A N 1
ATOM 1726 C CA . ALA A 1 220 ? -39.762 -8.314 6.489 1.00 46.75 220 ALA A CA 1
ATOM 1727 C C . ALA A 1 220 ? -38.763 -7.615 5.544 1.00 46.75 220 ALA A C 1
ATOM 1729 O O . ALA A 1 220 ? -38.219 -6.554 5.839 1.00 46.75 220 ALA A O 1
ATOM 1730 N N . GLN A 1 221 ? -38.670 -8.189 4.347 1.00 52.84 221 GLN A N 1
ATOM 1731 C CA . GLN A 1 221 ? -38.319 -7.553 3.081 1.00 52.84 221 GLN A CA 1
ATOM 1732 C C . GLN A 1 221 ? -39.041 -6.195 2.913 1.00 52.84 221 GLN A C 1
ATOM 1734 O O . GLN A 1 221 ? -40.274 -6.182 2.853 1.00 52.84 221 GLN A O 1
ATOM 1739 N N . PRO A 1 222 ? -38.325 -5.058 2.821 1.00 55.25 222 PRO A N 1
ATOM 1740 C CA . PRO A 1 222 ? -38.887 -3.816 2.315 1.00 55.25 222 PRO A CA 1
ATOM 1741 C C . PRO A 1 222 ? -38.715 -3.763 0.798 1.00 55.25 222 PRO A C 1
ATOM 1743 O O . PRO A 1 222 ? -37.643 -4.026 0.257 1.00 55.25 222 PRO A O 1
ATOM 1746 N N . GLU A 1 223 ? -39.824 -3.435 0.155 1.00 50.00 223 GLU A N 1
ATOM 1747 C CA . GLU A 1 223 ? -40.031 -3.318 -1.278 1.00 50.00 223 GLU A CA 1
ATOM 1748 C C . GLU A 1 223 ? -39.033 -2.380 -1.975 1.00 50.00 223 GLU A C 1
ATOM 1750 O O . GLU A 1 223 ? -38.677 -1.301 -1.500 1.00 50.00 223 GLU A O 1
ATOM 1755 N N . GLU A 1 224 ? -38.643 -2.843 -3.154 1.00 52.19 224 GLU A N 1
ATOM 1756 C CA . GLU A 1 224 ? -38.034 -2.148 -4.281 1.00 52.19 224 GLU A CA 1
ATOM 1757 C C . GLU A 1 224 ? -38.811 -0.857 -4.628 1.00 52.19 224 GLU A C 1
ATOM 1759 O O . GLU A 1 224 ? -40.015 -0.932 -4.885 1.00 52.19 224 GLU A O 1
ATOM 1764 N N . PRO A 1 225 ? -38.183 0.334 -4.668 1.00 55.62 225 PRO A N 1
ATOM 1765 C CA . PRO A 1 225 ? -38.769 1.476 -5.344 1.00 55.62 225 PRO A CA 1
ATOM 1766 C C . PRO A 1 225 ? -38.268 1.553 -6.787 1.00 55.62 225 PRO A C 1
ATOM 1768 O O . PRO A 1 225 ? -37.077 1.678 -7.070 1.00 55.62 225 PRO A O 1
ATOM 1771 N N . GLU A 1 226 ? -39.265 1.489 -7.657 1.00 49.12 226 GLU A N 1
ATOM 1772 C CA . GLU A 1 226 ? -39.279 1.618 -9.103 1.00 49.12 226 GLU A CA 1
ATOM 1773 C C . GLU A 1 226 ? -38.368 2.721 -9.677 1.00 49.12 226 GLU A C 1
ATOM 1775 O O . GLU A 1 226 ? -38.361 3.878 -9.251 1.00 49.12 226 GLU A O 1
ATOM 1780 N N . GLU A 1 227 ? -37.634 2.317 -10.713 1.00 53.66 227 GLU A N 1
ATOM 1781 C CA . GLU A 1 227 ? -37.483 2.987 -12.007 1.00 53.66 227 GLU A CA 1
ATOM 1782 C C . GLU A 1 227 ? -38.320 4.278 -12.174 1.00 53.66 227 GLU A C 1
ATOM 1784 O O . GLU A 1 227 ? -39.522 4.240 -12.429 1.00 53.66 227 GLU A O 1
ATOM 1789 N N . SER A 1 228 ? -37.669 5.444 -12.077 1.00 49.31 228 SER A N 1
ATOM 1790 C CA . SER A 1 228 ? -38.239 6.719 -12.525 1.00 49.31 228 SER A CA 1
ATOM 1791 C C . SER A 1 228 ? -37.452 7.237 -13.720 1.00 49.31 228 SER A C 1
ATOM 1793 O O . SER A 1 228 ? -36.280 7.599 -13.623 1.00 49.31 228 SER A O 1
ATOM 1795 N N . GLU A 1 229 ? -38.168 7.273 -14.836 1.00 51.94 229 GLU A N 1
ATOM 1796 C CA . GLU A 1 229 ? -37.807 7.797 -16.143 1.00 51.94 229 GLU A CA 1
ATOM 1797 C C . GLU A 1 229 ? -37.216 9.220 -16.113 1.00 51.94 229 GLU A C 1
ATOM 1799 O O . GLU A 1 229 ? -37.501 10.051 -15.246 1.00 51.94 229 GLU A O 1
ATOM 1804 N N . ALA A 1 230 ? -36.410 9.485 -17.141 1.00 53.03 230 ALA A N 1
ATOM 1805 C CA . ALA A 1 230 ? -35.854 10.776 -17.519 1.00 53.03 230 ALA A CA 1
ATOM 1806 C C . ALA A 1 230 ? -36.908 11.894 -17.658 1.00 53.03 230 ALA A C 1
ATOM 1808 O O . ALA A 1 230 ? -38.086 11.646 -17.922 1.00 53.03 230 ALA A O 1
ATOM 1809 N N . PRO A 1 231 ? -36.441 13.152 -17.679 1.00 55.66 231 PRO A N 1
ATOM 1810 C CA . PRO A 1 231 ? -36.815 13.971 -18.823 1.00 55.66 231 PRO A CA 1
ATOM 1811 C C . PRO A 1 231 ? -35.624 14.702 -19.449 1.00 55.66 231 PRO A C 1
ATOM 1813 O O . PRO A 1 231 ? -34.924 15.489 -18.811 1.00 55.66 231 PRO A O 1
ATOM 1816 N N . GLU A 1 232 ? -35.475 14.490 -20.759 1.00 50.84 232 GLU A N 1
ATOM 1817 C CA . GLU A 1 232 ? -34.984 15.490 -21.705 1.00 50.84 232 GLU A CA 1
ATOM 1818 C C . GLU A 1 232 ? -35.639 16.849 -21.426 1.00 50.84 232 GLU A C 1
ATOM 1820 O O . GLU A 1 232 ? -36.863 16.971 -21.469 1.00 50.84 232 GLU A O 1
ATOM 1825 N N . THR A 1 233 ? -34.850 17.911 -21.267 1.00 47.91 233 THR A N 1
ATOM 1826 C CA . THR A 1 233 ? -35.240 19.219 -21.813 1.00 47.91 233 THR A CA 1
ATOM 1827 C C . THR A 1 233 ? -33.996 20.037 -22.145 1.00 47.91 233 THR A C 1
ATOM 1829 O O . THR A 1 233 ? -33.308 20.563 -21.274 1.00 47.91 233 THR A O 1
ATOM 1832 N N . ALA A 1 234 ? -33.726 20.129 -23.446 1.00 55.81 234 ALA A N 1
ATOM 1833 C CA . ALA A 1 234 ? -32.883 21.138 -24.064 1.00 55.81 234 ALA A CA 1
ATOM 1834 C C . ALA A 1 234 ? -33.363 22.555 -23.713 1.00 55.81 234 ALA A C 1
ATOM 1836 O O . ALA A 1 234 ? -34.570 22.761 -23.619 1.00 55.81 234 ALA A O 1
ATOM 1837 N N . LEU A 1 235 ? -32.434 23.512 -23.593 1.00 52.12 235 LEU A N 1
ATOM 1838 C CA . LEU A 1 235 ? -32.551 24.899 -24.078 1.00 52.12 235 LEU A CA 1
ATOM 1839 C C . LEU A 1 235 ? -31.268 25.689 -23.737 1.00 52.12 235 LEU A C 1
ATOM 1841 O O . LEU A 1 235 ? -31.073 26.146 -22.614 1.00 52.12 235 LEU A O 1
ATOM 1845 N N . GLU A 1 236 ? -30.422 25.880 -24.750 1.00 53.91 236 GLU A N 1
ATOM 1846 C CA . GLU A 1 236 ? -29.621 27.101 -24.938 1.00 53.91 236 GLU A CA 1
ATOM 1847 C C . GLU A 1 236 ? -30.561 28.327 -25.049 1.00 53.91 236 GLU A C 1
ATOM 1849 O O . GLU A 1 236 ? -31.700 28.166 -25.510 1.00 53.91 236 GLU A O 1
ATOM 1854 N N . PRO A 1 237 ? -30.150 29.547 -24.628 1.00 53.44 237 PRO A N 1
ATOM 1855 C CA . PRO A 1 237 ? -29.242 30.383 -25.433 1.00 53.44 237 PRO A CA 1
ATOM 1856 C C . PRO A 1 237 ? -28.205 31.231 -24.656 1.00 53.44 237 PRO A C 1
ATOM 1858 O O . PRO A 1 237 ? -28.424 31.650 -23.520 1.00 53.44 237 PRO A O 1
ATOM 1861 N N . GLU A 1 238 ? -27.094 31.541 -25.337 1.00 50.50 238 GLU A N 1
ATOM 1862 C CA . GLU A 1 238 ? -26.138 32.630 -25.040 1.00 50.50 238 GLU A CA 1
ATOM 1863 C C . GLU A 1 238 ? -26.795 34.046 -25.117 1.00 50.50 238 GLU A C 1
ATOM 1865 O O . GLU A 1 238 ? -28.010 34.131 -25.324 1.00 50.50 238 GLU A O 1
ATOM 1870 N N . PRO A 1 239 ? -26.072 35.201 -25.167 1.00 66.12 239 PRO A N 1
ATOM 1871 C CA . PRO A 1 239 ? -24.727 35.605 -24.685 1.00 66.12 239 PRO A CA 1
ATOM 1872 C C . PRO A 1 239 ? -24.751 36.973 -23.942 1.00 66.12 239 PRO A C 1
ATOM 1874 O O . PRO A 1 239 ? -25.670 37.757 -24.132 1.00 66.12 239 PRO A O 1
ATOM 1877 N N . THR A 1 240 ? -23.677 37.367 -23.236 1.00 38.97 240 THR A N 1
ATOM 1878 C CA . THR A 1 240 ? -23.160 38.763 -23.296 1.00 38.97 240 THR A CA 1
ATOM 1879 C C . THR A 1 240 ? -21.726 38.882 -22.770 1.00 38.97 240 THR A C 1
ATOM 1881 O O . THR A 1 240 ? -21.482 38.814 -21.570 1.00 38.97 240 THR A O 1
ATOM 1884 N N . ALA A 1 241 ? -20.810 39.121 -23.709 1.00 40.69 241 ALA A N 1
ATOM 1885 C CA . ALA A 1 241 ? -19.798 40.178 -23.723 1.00 40.69 241 ALA A CA 1
ATOM 1886 C C . ALA A 1 241 ? -19.189 40.659 -22.388 1.00 40.69 241 ALA A C 1
ATOM 1888 O O . ALA A 1 241 ? -19.795 41.444 -21.661 1.00 40.69 241 ALA A O 1
ATOM 1889 N N . ASN A 1 242 ? -17.882 40.420 -22.226 1.00 41.09 242 ASN A N 1
ATOM 1890 C CA . ASN A 1 242 ? -16.991 41.569 -22.098 1.00 41.09 242 ASN A CA 1
ATOM 1891 C C . ASN A 1 242 ? -15.619 41.326 -22.739 1.00 41.09 242 ASN A C 1
ATOM 1893 O O . ASN A 1 242 ? -14.910 40.369 -22.444 1.00 41.09 242 ASN A O 1
ATOM 1897 N N . THR A 1 243 ? -15.307 42.246 -23.641 1.00 37.41 243 THR A N 1
ATOM 1898 C CA . THR A 1 243 ? -14.177 42.318 -24.560 1.00 37.41 243 THR A CA 1
ATOM 1899 C C . THR A 1 243 ? -13.116 43.249 -23.983 1.00 37.41 243 THR A C 1
ATOM 1901 O O . THR A 1 243 ? -13.473 44.353 -23.593 1.00 37.41 243 THR A O 1
ATOM 1904 N N . THR A 1 244 ? -11.840 42.853 -24.019 1.00 39.44 244 THR A N 1
ATOM 1905 C CA . THR A 1 244 ? -10.655 43.695 -24.330 1.00 39.44 244 THR A CA 1
ATOM 1906 C C . THR A 1 244 ? -9.450 42.743 -24.384 1.00 39.44 244 THR A C 1
ATOM 1908 O O . THR A 1 244 ? -9.149 42.134 -23.366 1.00 39.44 244 THR A O 1
ATOM 1911 N N . ALA A 1 245 ? -8.876 42.377 -25.533 1.00 40.72 245 ALA A N 1
ATOM 1912 C CA . ALA A 1 245 ? -8.191 43.158 -26.578 1.00 40.72 245 ALA A CA 1
ATOM 1913 C C . ALA A 1 245 ? -6.661 43.019 -26.446 1.00 40.72 245 ALA A C 1
ATOM 1915 O O . ALA A 1 245 ? -6.061 43.718 -25.642 1.00 40.72 245 ALA A O 1
ATOM 1916 N N . ASP A 1 246 ? -6.103 42.083 -27.222 1.00 43.59 246 ASP A N 1
ATOM 1917 C CA . ASP A 1 246 ? -4.856 42.135 -28.025 1.00 43.59 246 ASP A CA 1
ATOM 1918 C C . ASP A 1 246 ? -4.757 40.728 -28.680 1.00 43.59 246 ASP A C 1
ATOM 1920 O O . ASP A 1 246 ? -4.626 39.742 -27.959 1.00 43.59 246 ASP A O 1
ATOM 1924 N N . ALA A 1 247 ? -5.101 40.462 -29.954 1.00 46.31 247 ALA A N 1
ATOM 1925 C CA . ALA A 1 247 ? -4.566 40.989 -31.226 1.00 46.31 247 ALA A CA 1
ATOM 1926 C C . ALA A 1 247 ? -3.024 40.927 -31.216 1.00 46.31 247 ALA A C 1
ATOM 1928 O O . ALA A 1 247 ? -2.409 41.453 -30.309 1.00 46.31 247 ALA A O 1
ATOM 1929 N N . GLU A 1 248 ? -2.273 40.269 -32.092 1.00 42.44 248 GLU A N 1
ATOM 1930 C CA . GLU A 1 248 ? -2.395 39.689 -33.435 1.00 42.44 248 GLU A CA 1
ATOM 1931 C C . GLU A 1 248 ? -1.403 38.477 -33.435 1.00 42.44 248 GLU A C 1
ATOM 1933 O O . GLU A 1 248 ? -0.570 38.370 -32.540 1.00 42.44 248 GLU A O 1
ATOM 1938 N N . ASP A 1 249 ? -1.372 37.482 -34.318 1.00 41.78 249 ASP A N 1
ATOM 1939 C CA . ASP A 1 249 ? -1.460 37.549 -35.768 1.00 41.78 249 ASP A CA 1
ATOM 1940 C C . ASP A 1 249 ? -1.418 36.118 -36.365 1.00 41.78 249 ASP A C 1
ATOM 1942 O O . ASP A 1 249 ? -0.664 35.259 -35.907 1.00 41.78 249 ASP A O 1
ATOM 1946 N N . ALA A 1 250 ? -2.244 35.934 -37.396 1.00 43.75 250 ALA A N 1
ATOM 1947 C CA . ALA A 1 250 ? -2.151 35.056 -38.571 1.00 43.75 250 ALA A CA 1
ATOM 1948 C C . ALA A 1 250 ? -1.562 33.627 -38.459 1.00 43.75 250 ALA A C 1
ATOM 1950 O O . ALA A 1 250 ? -0.366 33.418 -38.292 1.00 43.75 250 ALA A O 1
ATOM 1951 N N . ALA A 1 251 ? -2.407 32.601 -38.636 1.00 45.56 251 ALA A N 1
ATOM 1952 C CA . ALA A 1 251 ? -2.773 31.969 -39.929 1.00 45.56 251 ALA A CA 1
ATOM 1953 C C . ALA A 1 251 ? -1.790 30.845 -40.317 1.00 45.56 251 ALA A C 1
ATOM 1955 O O . ALA A 1 251 ? -0.597 31.072 -40.467 1.00 45.56 251 ALA A O 1
ATOM 1956 N N . LYS A 1 252 ? -2.201 29.586 -40.477 1.00 45.84 252 LYS A N 1
ATOM 1957 C CA . LYS A 1 252 ? -3.130 29.022 -41.476 1.00 45.84 252 LYS A CA 1
ATOM 1958 C C . LYS A 1 252 ? -3.354 27.557 -41.052 1.00 45.84 252 LYS A C 1
ATOM 1960 O O . LYS A 1 252 ? -2.374 26.879 -40.769 1.00 45.84 252 LYS A O 1
ATOM 1965 N N . ASP A 1 253 ? -4.571 27.068 -40.833 1.00 44.50 253 ASP A N 1
ATOM 1966 C CA . ASP A 1 253 ? -5.510 26.619 -41.875 1.00 44.50 253 ASP A CA 1
ATOM 1967 C C . ASP A 1 253 ? -4.821 25.742 -42.930 1.00 44.50 253 ASP A C 1
ATOM 1969 O O . ASP A 1 253 ? -4.089 26.286 -43.755 1.00 44.50 253 ASP A O 1
ATOM 1973 N N . THR A 1 254 ? -4.979 24.413 -42.873 1.00 40.22 254 THR A N 1
ATOM 1974 C CA . THR A 1 254 ? -5.538 23.565 -43.954 1.00 40.22 254 THR A CA 1
ATOM 1975 C C . THR A 1 254 ? -5.488 22.074 -43.536 1.00 40.22 254 THR A C 1
ATOM 1977 O O . THR A 1 254 ? -4.449 21.598 -43.087 1.00 40.22 254 THR A O 1
ATOM 1980 N N . VAL A 1 255 ? -6.570 21.348 -43.848 1.00 49.91 255 VAL A N 1
ATOM 1981 C CA . VAL A 1 255 ? -6.724 19.880 -43.993 1.00 49.91 255 VAL A CA 1
ATOM 1982 C C . VAL A 1 255 ? -7.188 19.107 -42.749 1.00 49.91 255 VAL A C 1
ATOM 1984 O O . VAL A 1 255 ? -6.426 18.412 -42.084 1.00 49.91 255 VAL A O 1
ATOM 1987 N N . GLU A 1 256 ? -8.502 19.186 -42.515 1.00 47.66 256 GLU A N 1
ATOM 1988 C CA . GLU A 1 256 ? -9.315 17.992 -42.266 1.00 47.66 256 GLU A CA 1
ATOM 1989 C C . GLU A 1 256 ? -9.117 16.958 -43.385 1.00 47.66 256 GLU A C 1
ATOM 1991 O O . GLU A 1 256 ? -8.984 17.321 -44.557 1.00 47.66 256 GLU A O 1
ATOM 1996 N N . ASP A 1 257 ? -9.263 15.698 -42.982 1.00 49.66 257 ASP A N 1
ATOM 1997 C CA . ASP A 1 257 ? -9.689 14.545 -43.775 1.00 49.66 257 ASP A CA 1
ATOM 1998 C C . ASP A 1 257 ? -8.588 13.555 -44.200 1.00 49.66 257 ASP A C 1
ATOM 2000 O O . ASP A 1 257 ? -7.541 13.919 -44.737 1.00 49.66 257 ASP A O 1
ATOM 2004 N N . VAL A 1 258 ? -8.919 12.271 -44.009 1.00 49.75 258 VAL A N 1
ATOM 2005 C CA . VAL A 1 258 ? -8.189 11.046 -44.389 1.00 49.75 258 VAL A CA 1
ATOM 2006 C C . VAL A 1 258 ? -7.103 10.570 -43.402 1.00 49.75 258 VAL A C 1
ATOM 2008 O O . VAL A 1 258 ? -5.946 10.964 -43.489 1.00 49.75 258 VAL A O 1
ATOM 2011 N N . VAL A 1 259 ? -7.481 9.712 -42.443 1.00 48.03 259 VAL A N 1
ATOM 2012 C CA . VAL A 1 259 ? -7.167 8.259 -42.340 1.00 48.03 259 VAL A CA 1
ATOM 2013 C C . VAL A 1 259 ? -7.649 7.788 -40.953 1.00 48.03 259 VAL A C 1
ATOM 2015 O O . VAL A 1 259 ? -6.881 7.697 -39.998 1.00 48.03 259 VAL A O 1
ATOM 2018 N N . GLU A 1 260 ? -8.944 7.495 -40.841 1.00 50.88 260 GLU A N 1
ATOM 2019 C CA . GLU A 1 260 ? -9.365 6.330 -40.063 1.00 50.88 260 GLU A CA 1
ATOM 2020 C C . GLU A 1 260 ? -9.196 5.108 -40.973 1.00 50.88 260 GLU A C 1
ATOM 2022 O O . GLU A 1 260 ? -9.447 5.190 -42.177 1.00 50.88 260 GLU A O 1
ATOM 2027 N N . ASP A 1 261 ? -8.807 3.995 -40.357 1.00 50.28 261 ASP A N 1
ATOM 2028 C CA . ASP A 1 261 ? -8.681 2.644 -40.911 1.00 50.28 261 ASP A CA 1
ATOM 2029 C C . ASP A 1 261 ? -7.295 2.252 -41.472 1.00 50.28 261 ASP A C 1
ATOM 2031 O O . ASP A 1 261 ? -6.684 2.956 -42.272 1.00 50.28 261 ASP A O 1
ATOM 2035 N N . SER A 1 262 ? -6.826 1.065 -41.064 1.00 48.66 262 SER A N 1
ATOM 2036 C CA . SER A 1 262 ? -5.611 0.360 -41.526 1.00 48.66 262 SER A CA 1
ATOM 2037 C C . SER A 1 262 ? -4.270 0.575 -40.788 1.00 48.66 262 SER A C 1
ATOM 2039 O O . SER A 1 262 ? -3.259 0.889 -41.420 1.00 48.66 262 SER A O 1
ATOM 2041 N N . VAL A 1 263 ? -4.181 0.243 -39.489 1.00 48.41 263 VAL A N 1
ATOM 2042 C CA . VAL A 1 263 ? -2.890 -0.247 -38.924 1.00 48.41 263 VAL A CA 1
ATOM 2043 C C . VAL A 1 263 ? -2.983 -1.348 -37.854 1.00 48.41 263 VAL A C 1
ATOM 2045 O O . VAL A 1 263 ? -1.959 -1.769 -37.320 1.00 48.41 263 VAL A O 1
ATOM 2048 N N . GLY A 1 264 ? -4.172 -1.871 -37.554 1.00 46.69 264 GLY A N 1
ATOM 2049 C CA . GLY A 1 264 ? -4.335 -2.970 -36.600 1.00 46.69 264 GLY A CA 1
ATOM 2050 C C . GLY A 1 264 ? -4.546 -4.311 -37.292 1.00 46.69 264 GLY A C 1
ATOM 2051 O O . GLY A 1 264 ? -5.696 -4.700 -37.410 1.00 46.69 264 GLY A O 1
ATOM 2052 N N . ASP A 1 265 ? -3.478 -4.984 -37.749 1.00 49.78 265 ASP A N 1
ATOM 2053 C CA . ASP A 1 265 ? -3.459 -6.469 -37.796 1.00 49.78 265 ASP A CA 1
ATOM 2054 C C . ASP A 1 265 ? -2.091 -7.100 -38.145 1.00 49.78 265 ASP A C 1
ATOM 2056 O O . ASP A 1 265 ? -1.840 -8.263 -37.859 1.00 49.78 265 ASP A O 1
ATOM 2060 N N . THR A 1 266 ? -1.144 -6.378 -38.751 1.00 50.59 266 THR A N 1
ATOM 2061 C CA . THR A 1 266 ? -0.006 -7.049 -39.424 1.00 50.59 266 THR A CA 1
ATOM 2062 C C . THR A 1 266 ? 1.240 -7.329 -38.572 1.00 50.59 266 THR A C 1
ATOM 2064 O O . THR A 1 266 ? 2.240 -7.796 -39.113 1.00 50.59 266 THR A O 1
ATOM 2067 N N . ALA A 1 267 ? 1.231 -7.054 -37.263 1.00 50.41 267 ALA A N 1
ATOM 2068 C CA . ALA A 1 267 ? 2.429 -7.187 -36.417 1.00 50.41 267 ALA A CA 1
ATOM 2069 C C . ALA A 1 267 ? 2.392 -8.340 -35.397 1.00 50.41 267 ALA A C 1
ATOM 2071 O O . ALA A 1 267 ? 3.425 -8.623 -34.794 1.00 50.41 267 ALA A O 1
ATOM 2072 N N . LYS A 1 268 ? 1.251 -9.021 -35.208 1.00 51.28 268 LYS A N 1
ATOM 2073 C CA . LYS A 1 268 ? 1.168 -10.196 -34.317 1.00 51.28 268 LYS A CA 1
ATOM 2074 C C . LYS A 1 268 ? 1.429 -11.528 -35.027 1.00 51.28 268 LYS A C 1
ATOM 2076 O O . LYS A 1 268 ? 1.970 -12.428 -34.403 1.00 51.28 268 LYS A O 1
ATOM 2081 N N . ASP A 1 269 ? 1.192 -11.607 -36.334 1.00 50.09 269 ASP A N 1
ATOM 2082 C CA . ASP A 1 269 ? 1.314 -12.861 -37.098 1.00 50.09 269 ASP A CA 1
ATOM 2083 C C . ASP A 1 269 ? 2.742 -13.179 -37.594 1.00 50.09 269 ASP A C 1
ATOM 2085 O O . ASP A 1 269 ? 2.989 -14.230 -38.174 1.00 50.09 269 ASP A O 1
ATOM 2089 N N . ALA A 1 270 ? 3.715 -12.283 -37.385 1.00 52.72 270 ALA A N 1
ATOM 2090 C CA . ALA A 1 270 ? 5.089 -12.470 -37.874 1.00 52.72 270 ALA A CA 1
ATOM 2091 C C . ALA A 1 270 ? 6.081 -12.984 -36.811 1.00 52.72 270 ALA A C 1
ATOM 2093 O O . ALA A 1 270 ? 7.250 -13.195 -37.133 1.00 52.72 270 ALA A O 1
ATOM 2094 N N . VAL A 1 271 ? 5.649 -13.159 -35.555 1.00 54.75 271 VAL A N 1
ATOM 2095 C CA . VAL A 1 271 ? 6.523 -13.609 -34.451 1.00 54.75 271 VAL A CA 1
ATOM 2096 C C . VAL A 1 271 ? 6.187 -15.029 -33.976 1.00 54.75 271 VAL A C 1
ATOM 2098 O O . VAL A 1 271 ? 7.055 -15.683 -33.407 1.00 54.75 271 VAL A O 1
ATOM 2101 N N . GLU A 1 272 ? 4.997 -15.560 -34.280 1.00 53.12 272 GLU A N 1
ATOM 2102 C CA . GLU A 1 272 ? 4.635 -16.948 -33.934 1.00 53.12 272 GLU A CA 1
ATOM 2103 C C . GLU A 1 272 ? 5.208 -18.014 -34.889 1.00 53.12 272 GLU A C 1
ATOM 2105 O O . GLU A 1 272 ? 5.253 -19.182 -34.520 1.00 53.12 272 GLU A O 1
ATOM 2110 N N . ASP A 1 273 ? 5.723 -17.642 -36.068 1.00 53.56 273 ASP A N 1
ATOM 2111 C CA . ASP A 1 273 ? 6.194 -18.609 -37.084 1.00 53.56 273 ASP A CA 1
ATOM 2112 C C . ASP A 1 273 ? 7.732 -18.772 -37.139 1.00 53.56 273 ASP A C 1
ATOM 2114 O O . ASP A 1 273 ? 8.276 -19.339 -38.086 1.00 53.56 273 ASP A O 1
ATOM 2118 N N . ALA A 1 274 ? 8.470 -18.247 -36.150 1.00 56.34 274 ALA A N 1
ATOM 2119 C CA . ALA A 1 274 ? 9.942 -18.225 -36.175 1.00 56.34 274 ALA A CA 1
ATOM 2120 C C . ALA A 1 274 ? 10.645 -18.990 -35.039 1.00 56.34 274 ALA A C 1
ATOM 2122 O O . ALA A 1 274 ? 11.875 -19.027 -35.021 1.00 56.34 274 ALA A O 1
ATOM 2123 N N . LEU A 1 275 ? 9.913 -19.598 -34.102 1.00 59.03 275 LEU A N 1
ATOM 2124 C CA . LEU A 1 275 ? 10.501 -20.381 -33.011 1.00 59.03 275 LEU A CA 1
ATOM 2125 C C . LEU A 1 275 ? 9.703 -21.670 -32.825 1.00 59.03 275 LEU A C 1
ATOM 2127 O O . LEU A 1 275 ? 8.772 -21.736 -32.027 1.00 59.03 275 LEU A O 1
ATOM 2131 N N . ASP A 1 276 ? 10.066 -22.695 -33.596 1.00 68.94 276 ASP A N 1
ATOM 2132 C CA . ASP A 1 276 ? 9.529 -24.039 -33.415 1.00 68.94 276 ASP A CA 1
ATOM 2133 C C . ASP A 1 276 ? 9.967 -24.540 -32.020 1.00 68.94 276 ASP A C 1
ATOM 2135 O O . ASP A 1 276 ? 11.172 -24.595 -31.743 1.00 68.94 276 ASP A O 1
ATOM 2139 N N . PRO A 1 277 ? 9.039 -24.876 -31.102 1.00 75.88 277 PRO A N 1
ATOM 2140 C CA . PRO A 1 277 ? 9.377 -25.274 -29.733 1.00 75.88 277 PRO A CA 1
ATOM 2141 C C . PRO A 1 277 ? 10.306 -26.498 -29.680 1.00 75.88 277 PRO A C 1
ATOM 2143 O O . PRO A 1 277 ? 11.029 -26.683 -28.703 1.00 75.88 277 PRO A O 1
ATOM 2146 N N . SER A 1 278 ? 10.358 -27.295 -30.752 1.00 79.38 278 SER A N 1
ATOM 2147 C CA . SER A 1 278 ? 11.297 -28.413 -30.881 1.00 79.38 278 SER A CA 1
ATOM 2148 C C . SER A 1 278 ? 12.767 -27.989 -31.046 1.00 79.38 278 SER A C 1
ATOM 2150 O O . SER A 1 278 ? 13.671 -28.744 -30.683 1.00 79.38 278 SER A O 1
ATOM 2152 N N . GLU A 1 279 ? 13.034 -26.780 -31.547 1.00 83.25 279 GLU A N 1
ATOM 2153 C CA . GLU A 1 279 ? 14.390 -26.248 -31.727 1.00 83.25 279 GLU A CA 1
ATOM 2154 C C . GLU A 1 279 ? 14.974 -25.723 -30.402 1.00 83.25 279 GLU A C 1
ATOM 2156 O O . GLU A 1 279 ? 16.179 -25.836 -30.159 1.00 83.25 279 GLU A O 1
ATOM 2161 N N . ILE A 1 280 ? 14.110 -25.241 -29.500 1.00 79.81 280 ILE A N 1
ATOM 2162 C CA . ILE A 1 280 ? 14.486 -24.800 -28.148 1.00 79.81 280 ILE A CA 1
ATOM 2163 C C . ILE A 1 280 ? 14.936 -25.998 -27.302 1.00 79.81 280 ILE A C 1
ATOM 2165 O O . ILE A 1 280 ? 15.993 -25.927 -26.672 1.00 79.81 280 ILE A O 1
ATOM 2169 N N . ASP A 1 281 ? 14.208 -27.118 -27.351 1.00 85.88 281 ASP A N 1
ATOM 2170 C CA . ASP A 1 281 ? 14.597 -28.353 -26.654 1.00 85.88 281 ASP A CA 1
ATOM 2171 C C . ASP A 1 281 ? 15.931 -28.907 -27.178 1.00 85.88 281 ASP A C 1
ATOM 2173 O O . ASP A 1 281 ? 16.788 -29.324 -26.395 1.00 85.88 281 ASP A O 1
ATOM 2177 N N . ALA A 1 282 ? 16.167 -28.838 -28.493 1.00 86.19 282 ALA A N 1
ATOM 2178 C CA . ALA A 1 282 ? 17.434 -29.258 -29.088 1.00 86.19 282 ALA A CA 1
ATOM 2179 C C . ALA A 1 282 ? 18.614 -28.370 -28.650 1.00 86.19 282 ALA A C 1
ATOM 2181 O O . ALA A 1 282 ? 19.703 -28.884 -28.376 1.00 86.19 282 ALA A O 1
ATOM 2182 N N . MET A 1 283 ? 18.411 -27.051 -28.537 1.00 85.94 283 MET A N 1
ATOM 2183 C CA . MET A 1 283 ? 19.430 -26.135 -28.012 1.00 85.94 283 MET A CA 1
ATOM 2184 C C . MET A 1 283 ? 19.706 -26.372 -26.521 1.00 85.94 283 MET A C 1
ATOM 2186 O O . MET A 1 283 ? 20.869 -26.356 -26.109 1.00 85.94 283 MET A O 1
ATOM 2190 N N . LEU A 1 284 ? 18.672 -26.645 -25.718 1.00 86.31 284 LEU A N 1
ATOM 2191 C CA . LEU A 1 284 ? 18.818 -26.953 -24.292 1.00 86.31 284 LEU A CA 1
ATOM 2192 C C . LEU A 1 284 ? 19.564 -28.275 -24.068 1.00 86.31 284 LEU A C 1
ATOM 2194 O O . LEU A 1 284 ? 20.455 -28.351 -23.218 1.00 86.31 284 LEU A O 1
ATOM 2198 N N . GLU A 1 285 ? 19.272 -29.298 -24.872 1.00 88.38 285 GLU A N 1
ATOM 2199 C CA . GLU A 1 285 ? 19.975 -30.580 -24.811 1.00 88.38 285 GLU A CA 1
ATOM 2200 C C . GLU A 1 285 ? 21.438 -30.450 -25.271 1.00 88.38 285 GLU A C 1
ATOM 2202 O O . GLU A 1 285 ? 22.332 -31.097 -24.717 1.00 88.38 285 GLU A O 1
ATOM 2207 N N . GLN A 1 286 ? 21.725 -29.557 -26.225 1.00 85.19 286 GLN A N 1
ATOM 2208 C CA . GLN A 1 286 ? 23.094 -29.273 -26.654 1.00 85.19 286 GLN A CA 1
ATOM 2209 C C . GLN A 1 286 ? 23.908 -28.561 -25.557 1.00 85.19 286 GLN A C 1
ATOM 2211 O O . GLN A 1 286 ? 25.053 -28.948 -25.319 1.00 85.19 286 GLN A O 1
ATOM 2216 N N . LEU A 1 287 ? 23.309 -27.617 -24.821 1.00 83.50 287 LEU A N 1
ATOM 2217 C CA . LEU A 1 287 ? 23.923 -26.964 -23.653 1.00 83.50 287 LEU A CA 1
ATOM 2218 C C . LEU A 1 287 ? 24.149 -27.934 -22.481 1.00 83.50 287 LEU A C 1
ATOM 2220 O O . LEU A 1 287 ? 25.208 -27.916 -21.846 1.00 83.50 287 LEU A O 1
ATOM 2224 N N . ALA A 1 288 ? 23.200 -28.835 -22.219 1.00 80.88 288 ALA A N 1
ATOM 2225 C CA . ALA A 1 288 ? 23.368 -29.892 -21.218 1.00 80.88 288 ALA A CA 1
ATOM 2226 C C . ALA A 1 288 ? 24.507 -30.861 -21.592 1.00 80.88 288 ALA A C 1
ATOM 2228 O O . ALA A 1 288 ? 25.252 -31.340 -20.735 1.00 80.88 288 ALA A O 1
ATOM 2229 N N . LYS A 1 289 ? 24.689 -31.131 -22.888 1.00 81.00 289 LYS A N 1
ATOM 2230 C CA . LYS A 1 289 ? 25.750 -32.015 -23.379 1.00 81.00 289 LYS A CA 1
ATOM 2231 C C . LYS A 1 289 ? 27.128 -31.356 -23.378 1.00 81.00 289 LYS A C 1
ATOM 2233 O O . LYS A 1 289 ? 28.122 -32.043 -23.143 1.00 81.00 289 LYS A O 1
ATOM 2238 N N . GLU A 1 290 ? 27.197 -30.047 -23.609 1.00 76.75 290 GLU A N 1
ATOM 2239 C CA . GLU A 1 290 ? 28.453 -29.293 -23.572 1.00 76.75 290 GLU A CA 1
ATOM 2240 C C . GLU A 1 290 ? 28.947 -29.103 -22.127 1.00 76.75 290 GLU A C 1
ATOM 2242 O O . GLU A 1 290 ? 30.123 -29.322 -21.844 1.00 76.75 290 GLU A O 1
ATOM 2247 N N . THR A 1 291 ? 28.038 -28.856 -21.177 1.00 68.12 291 THR A N 1
ATOM 2248 C CA . THR A 1 291 ? 28.372 -28.772 -19.740 1.00 68.12 291 THR A CA 1
ATOM 2249 C C . THR A 1 291 ? 28.774 -30.118 -19.127 1.00 68.12 291 THR A C 1
ATOM 2251 O O . THR A 1 291 ? 29.630 -30.165 -18.243 1.00 68.12 291 THR A O 1
ATOM 2254 N N . ALA A 1 292 ? 28.239 -31.236 -19.628 1.00 66.44 292 ALA A N 1
ATOM 2255 C CA . ALA A 1 292 ? 28.633 -32.571 -19.175 1.00 66.44 292 ALA A CA 1
ATOM 2256 C C . ALA A 1 292 ? 30.006 -33.028 -19.709 1.00 66.44 292 ALA A C 1
ATOM 2258 O O . ALA A 1 292 ? 30.622 -33.918 -19.120 1.00 66.44 292 ALA A O 1
ATOM 2259 N N . SER A 1 293 ? 30.504 -32.448 -20.809 1.00 57.41 293 SER A N 1
ATOM 2260 C CA . SER A 1 293 ? 31.752 -32.904 -21.438 1.00 57.41 293 SER A CA 1
ATOM 2261 C C . SER A 1 293 ? 33.021 -32.261 -20.866 1.00 57.41 293 SER A C 1
ATOM 2263 O O . SER A 1 293 ? 34.100 -32.812 -21.090 1.00 57.41 293 SER A O 1
ATOM 2265 N N . ASP A 1 294 ? 32.915 -31.158 -20.116 1.00 52.22 294 ASP A N 1
ATOM 2266 C CA . ASP A 1 294 ? 34.072 -30.478 -19.499 1.00 52.22 294 ASP A CA 1
ATOM 2267 C C . ASP A 1 294 ? 34.252 -30.815 -18.001 1.00 52.22 294 ASP A C 1
ATOM 2269 O O . ASP A 1 294 ? 35.244 -30.452 -17.372 1.00 52.22 294 ASP A O 1
ATOM 2273 N N . SER A 1 295 ? 33.334 -31.604 -17.428 1.00 50.69 295 SER A N 1
ATOM 2274 C CA . SER A 1 295 ? 33.369 -32.067 -16.031 1.00 50.69 295 SER A CA 1
ATOM 2275 C C . SER A 1 295 ? 33.825 -33.531 -15.912 1.00 50.69 295 SER A C 1
ATOM 2277 O O . SER A 1 295 ? 33.172 -34.371 -15.296 1.00 50.69 295 SER A O 1
ATOM 2279 N N . ALA A 1 296 ? 34.942 -33.887 -16.557 1.00 51.25 296 ALA A N 1
ATOM 2280 C CA . ALA A 1 296 ? 35.510 -35.244 -16.489 1.00 51.25 296 ALA A CA 1
ATOM 2281 C C . ALA A 1 296 ? 37.014 -35.287 -16.160 1.00 51.25 296 ALA A C 1
ATOM 2283 O O . ALA A 1 296 ? 37.657 -36.325 -16.326 1.00 51.25 296 ALA A O 1
ATOM 2284 N N . ALA A 1 297 ? 37.593 -34.188 -15.663 1.00 51.44 297 ALA A N 1
ATOM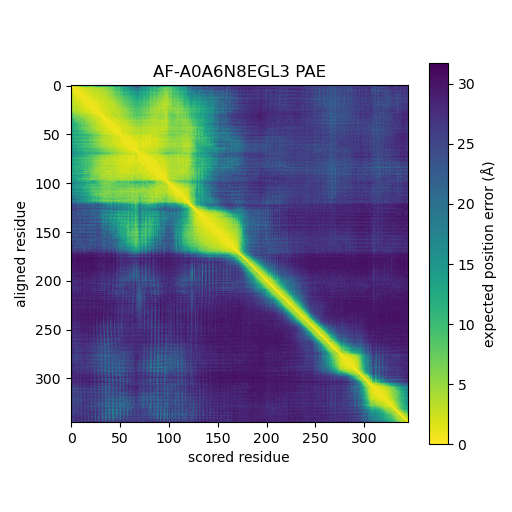 2285 C CA . ALA A 1 297 ? 39.014 -34.130 -15.313 1.00 51.44 297 ALA A CA 1
ATOM 2286 C C . ALA A 1 297 ? 39.305 -33.379 -14.001 1.00 51.44 297 ALA A C 1
ATOM 2288 O O . ALA A 1 297 ? 40.248 -32.600 -13.925 1.00 51.44 297 ALA A O 1
ATOM 2289 N N . ALA A 1 298 ? 38.541 -33.641 -12.941 1.00 48.53 298 ALA A N 1
ATOM 2290 C CA . ALA A 1 298 ? 38.989 -33.380 -11.575 1.00 48.53 298 ALA A CA 1
ATOM 2291 C C . ALA A 1 298 ? 38.271 -34.338 -10.622 1.00 48.53 298 ALA A C 1
ATOM 2293 O O . ALA A 1 298 ? 37.050 -34.318 -10.512 1.00 48.53 298 ALA A O 1
ATOM 2294 N N . ALA A 1 299 ? 39.029 -35.216 -9.967 1.00 47.81 299 ALA A N 1
ATOM 2295 C CA . ALA A 1 299 ? 38.507 -36.051 -8.895 1.00 47.81 299 ALA A CA 1
ATOM 2296 C C . ALA A 1 299 ? 38.019 -35.143 -7.747 1.00 47.81 299 ALA A C 1
ATOM 2298 O O . ALA A 1 299 ? 38.817 -34.335 -7.267 1.00 47.81 299 ALA A O 1
ATOM 2299 N N . PRO A 1 300 ? 36.753 -35.241 -7.311 1.00 46.69 300 PRO A N 1
ATOM 2300 C CA . PRO A 1 300 ? 36.271 -34.465 -6.181 1.00 46.69 300 PRO A CA 1
ATOM 2301 C C . PRO A 1 300 ? 36.697 -35.136 -4.870 1.00 46.69 300 PRO A C 1
ATOM 2303 O O . PRO A 1 300 ? 36.432 -36.319 -4.643 1.00 46.69 300 PRO A O 1
ATOM 2306 N N . ASP A 1 301 ? 37.360 -34.364 -4.008 1.00 49.03 301 ASP A N 1
ATOM 2307 C CA . ASP A 1 301 ? 37.518 -34.673 -2.587 1.00 49.03 301 ASP A CA 1
ATOM 2308 C C . ASP A 1 301 ? 36.124 -34.806 -1.952 1.00 49.03 301 ASP A C 1
ATOM 2310 O O . ASP A 1 301 ? 35.320 -33.873 -1.948 1.00 49.03 301 ASP A O 1
ATOM 2314 N N . ALA A 1 302 ? 35.836 -35.996 -1.432 1.00 50.69 302 ALA A N 1
ATOM 2315 C CA . ALA A 1 302 ? 34.508 -36.473 -1.052 1.00 50.69 302 ALA A CA 1
ATOM 2316 C C . ALA A 1 302 ? 33.968 -35.936 0.294 1.00 50.69 302 ALA A C 1
ATOM 2318 O O . ALA A 1 302 ? 33.149 -36.602 0.921 1.00 50.69 302 ALA A O 1
ATOM 2319 N N . ASP A 1 303 ? 34.389 -34.749 0.740 1.00 54.59 303 ASP A N 1
ATOM 2320 C CA . ASP A 1 303 ? 34.105 -34.256 2.102 1.00 54.59 303 ASP A CA 1
ATOM 2321 C C . ASP A 1 303 ? 33.386 -32.892 2.176 1.00 54.59 303 ASP A C 1
ATOM 2323 O O . ASP A 1 303 ? 33.333 -32.288 3.249 1.00 54.59 303 ASP A O 1
ATOM 2327 N N . ARG A 1 304 ? 32.806 -32.366 1.082 1.00 52.12 304 ARG A N 1
ATOM 2328 C CA . ARG A 1 304 ? 32.345 -30.959 1.076 1.00 52.12 304 ARG A CA 1
ATOM 2329 C C . ARG A 1 304 ? 30.946 -30.646 0.545 1.00 52.12 304 ARG A C 1
ATOM 2331 O O . ARG A 1 304 ? 30.722 -29.537 0.083 1.00 52.12 304 ARG A O 1
ATOM 2338 N N . GLU A 1 305 ? 29.986 -31.548 0.713 1.00 49.62 305 GLU A N 1
ATOM 2339 C CA . GLU A 1 305 ? 28.558 -31.225 0.536 1.00 49.62 305 GLU A CA 1
ATOM 2340 C C . GLU A 1 305 ? 27.744 -31.660 1.757 1.00 49.62 305 GLU A C 1
ATOM 2342 O O . GLU A 1 305 ? 26.844 -32.495 1.699 1.00 49.62 305 GLU A O 1
ATOM 2347 N N . ARG A 1 306 ? 28.074 -31.091 2.919 1.00 68.69 306 ARG A N 1
ATOM 2348 C CA . ARG A 1 306 ? 27.109 -31.047 4.015 1.00 68.69 306 ARG A CA 1
ATOM 2349 C C . ARG A 1 306 ? 26.196 -29.864 3.723 1.00 68.69 306 ARG A C 1
ATOM 2351 O O . ARG A 1 306 ? 26.669 -28.732 3.743 1.00 68.69 306 ARG A O 1
ATOM 2358 N N . ALA A 1 307 ? 24.928 -30.135 3.415 1.00 66.62 307 ALA A N 1
ATOM 2359 C CA . ALA A 1 307 ? 23.907 -29.100 3.319 1.00 66.62 307 ALA A CA 1
ATOM 2360 C C . ALA A 1 307 ? 23.958 -28.266 4.606 1.00 66.62 307 ALA A C 1
ATOM 2362 O O . ALA A 1 307 ? 23.733 -28.796 5.698 1.00 66.62 307 ALA A O 1
ATOM 2363 N N . LEU A 1 308 ? 24.366 -27.005 4.465 1.00 74.19 308 LEU A N 1
ATOM 2364 C CA . LEU A 1 308 ? 24.464 -26.066 5.572 1.00 74.19 308 LEU A CA 1
ATOM 2365 C C . LEU A 1 308 ? 23.066 -25.894 6.158 1.00 74.19 308 LEU A C 1
ATOM 2367 O O . LEU A 1 308 ? 22.075 -25.781 5.432 1.00 74.19 308 LEU A O 1
ATOM 2371 N N . SER A 1 309 ? 22.983 -25.936 7.480 1.00 84.62 309 SER A N 1
ATOM 2372 C CA . SER A 1 309 ? 21.732 -25.672 8.177 1.00 84.62 309 SER A CA 1
ATOM 2373 C C . SER A 1 309 ? 21.272 -24.231 7.897 1.00 84.62 309 SER A C 1
ATOM 2375 O O . SER A 1 309 ? 22.114 -23.360 7.681 1.00 84.62 309 SER A O 1
ATOM 2377 N N . PRO A 1 310 ? 19.957 -23.938 7.924 1.00 84.25 310 PRO A N 1
ATOM 2378 C CA . PRO A 1 310 ? 19.441 -22.581 7.707 1.00 84.25 310 PRO A CA 1
ATOM 2379 C C . PRO A 1 310 ? 20.128 -21.515 8.573 1.00 84.25 310 PRO A C 1
ATOM 2381 O O . PRO A 1 310 ? 20.350 -20.397 8.126 1.00 84.25 310 PRO A O 1
ATOM 2384 N N . GLN A 1 311 ? 20.548 -21.898 9.780 1.00 85.44 311 GLN A N 1
ATOM 2385 C CA . GLN A 1 311 ? 21.264 -21.029 10.707 1.00 85.44 311 GLN A CA 1
ATOM 2386 C C . GLN A 1 311 ? 22.709 -20.729 10.266 1.00 85.44 311 GLN A C 1
ATOM 2388 O O . GLN A 1 311 ? 23.182 -19.616 10.449 1.00 85.44 311 GLN A O 1
ATOM 2393 N N . GLU A 1 312 ? 23.401 -21.678 9.629 1.00 87.69 312 GLU A N 1
ATOM 2394 C CA . GLU A 1 312 ? 24.734 -21.441 9.052 1.00 87.69 312 GLU A CA 1
ATOM 2395 C C . GLU A 1 312 ? 24.668 -20.567 7.791 1.00 87.69 312 GLU A C 1
ATOM 2397 O O . GLU A 1 312 ? 25.618 -19.844 7.497 1.00 87.69 312 GLU A O 1
ATOM 2402 N N . ILE A 1 313 ? 23.550 -20.610 7.056 1.00 88.25 313 ILE A N 1
ATOM 2403 C CA . ILE A 1 313 ? 23.303 -19.725 5.907 1.00 88.25 313 ILE A CA 1
ATOM 2404 C C . ILE A 1 313 ? 23.090 -18.284 6.388 1.00 88.25 313 ILE A C 1
ATOM 2406 O O . ILE A 1 313 ? 23.632 -17.350 5.796 1.00 88.25 313 ILE A O 1
ATOM 2410 N N . GLU A 1 314 ? 22.338 -18.101 7.472 1.00 89.56 314 GLU A N 1
ATOM 2411 C CA . GLU A 1 314 ? 22.098 -16.784 8.065 1.00 89.56 314 GLU A CA 1
ATOM 2412 C C . GLU A 1 314 ? 23.374 -16.197 8.691 1.00 89.56 314 GLU A C 1
ATOM 2414 O O . GLU A 1 314 ? 23.703 -15.042 8.427 1.00 89.56 314 GLU A O 1
ATOM 2419 N N . ASP A 1 315 ? 24.169 -17.011 9.396 1.00 90.50 315 ASP A N 1
ATOM 2420 C CA . ASP A 1 315 ? 25.479 -16.599 9.920 1.00 90.50 315 ASP A CA 1
ATOM 2421 C C . ASP A 1 315 ? 26.475 -16.248 8.801 1.00 90.50 315 ASP A C 1
ATOM 2423 O O . ASP A 1 315 ? 27.268 -15.316 8.946 1.00 90.50 315 ASP A O 1
ATOM 2427 N N . ALA A 1 316 ? 26.446 -16.965 7.671 1.00 88.19 316 ALA A N 1
ATOM 2428 C CA . ALA A 1 316 ? 27.279 -16.639 6.515 1.00 88.19 316 ALA A CA 1
ATOM 2429 C C . ALA A 1 316 ? 26.873 -15.296 5.889 1.00 88.19 316 ALA A C 1
ATOM 2431 O O . ALA A 1 316 ? 27.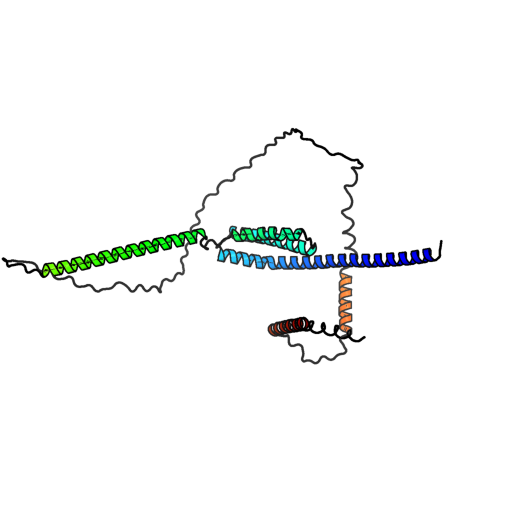739 -14.463 5.624 1.00 88.19 316 ALA A O 1
ATOM 2432 N N . ARG A 1 317 ? 25.566 -15.041 5.736 1.00 89.38 317 ARG A N 1
ATOM 2433 C CA . ARG A 1 317 ? 25.054 -13.757 5.234 1.00 89.38 317 ARG A CA 1
ATOM 2434 C C . ARG A 1 317 ? 25.403 -12.598 6.174 1.00 89.38 317 ARG A C 1
ATOM 2436 O O . ARG A 1 317 ? 25.878 -11.567 5.710 1.00 89.38 317 ARG A O 1
ATOM 2443 N N . ALA A 1 318 ? 25.241 -12.779 7.485 1.00 90.75 318 ALA A N 1
ATOM 2444 C CA . ALA A 1 318 ? 25.588 -11.760 8.477 1.00 90.75 318 ALA A CA 1
ATOM 2445 C C . ALA A 1 318 ? 27.088 -11.408 8.457 1.00 90.75 318 ALA A C 1
ATOM 2447 O O . ALA A 1 318 ? 27.476 -10.279 8.762 1.00 90.75 318 ALA A O 1
ATOM 2448 N N . ARG A 1 319 ? 27.944 -12.368 8.088 1.00 90.00 319 ARG A N 1
ATOM 2449 C CA . ARG A 1 319 ? 29.391 -12.164 7.984 1.00 90.00 319 ARG A CA 1
ATOM 2450 C C . ARG A 1 319 ? 29.783 -11.370 6.737 1.00 90.00 319 ARG A C 1
ATOM 2452 O O . ARG A 1 319 ? 30.601 -10.462 6.864 1.00 90.00 319 ARG A O 1
ATOM 2459 N N . ASP A 1 320 ? 29.163 -11.655 5.593 1.00 87.50 320 ASP A N 1
ATOM 2460 C CA . ASP A 1 320 ? 29.379 -10.905 4.346 1.00 87.50 320 ASP A CA 1
ATOM 2461 C C . ASP A 1 320 ? 28.911 -9.443 4.473 1.00 87.50 320 ASP A C 1
ATOM 2463 O O . ASP A 1 320 ? 29.585 -8.525 4.003 1.00 87.50 320 ASP A O 1
ATOM 2467 N N . GLU A 1 321 ? 27.799 -9.193 5.176 1.00 88.25 321 GLU A N 1
ATOM 2468 C CA . GLU A 1 321 ? 27.317 -7.828 5.447 1.00 88.25 321 GLU A CA 1
ATOM 2469 C C . GLU A 1 321 ? 28.285 -7.027 6.337 1.00 88.25 321 GLU A C 1
ATOM 2471 O O . GLU A 1 321 ? 28.486 -5.826 6.136 1.00 88.25 321 GLU A O 1
ATOM 2476 N N . LEU A 1 322 ? 28.932 -7.690 7.298 1.00 86.50 322 LEU A N 1
ATOM 2477 C CA . LEU A 1 322 ? 29.934 -7.077 8.174 1.00 86.50 322 LEU A CA 1
ATOM 2478 C C . LEU A 1 322 ? 31.247 -6.764 7.445 1.00 86.50 322 LEU A C 1
ATOM 2480 O O . LEU A 1 322 ? 31.882 -5.752 7.747 1.00 86.50 322 LEU A O 1
ATOM 2484 N N . GLU A 1 323 ? 31.650 -7.598 6.485 1.00 83.50 323 GLU A N 1
ATOM 2485 C CA . GLU A 1 323 ? 32.863 -7.376 5.690 1.00 83.50 323 GLU A CA 1
ATOM 2486 C C . GLU A 1 323 ? 32.667 -6.243 4.667 1.00 83.50 323 GLU A C 1
ATOM 2488 O O . GLU A 1 323 ? 33.547 -5.395 4.518 1.00 83.50 323 GLU A O 1
ATOM 2493 N N . GLY A 1 324 ? 31.473 -6.122 4.073 1.00 79.31 324 GLY A N 1
ATOM 2494 C CA . GLY A 1 324 ? 31.126 -4.994 3.199 1.00 79.31 324 GLY A CA 1
ATOM 2495 C C . GLY A 1 324 ? 31.100 -3.633 3.910 1.00 79.31 324 GLY A C 1
ATOM 2496 O O . GLY A 1 324 ? 31.404 -2.606 3.302 1.00 79.31 324 GLY A O 1
ATOM 2497 N N . LEU A 1 325 ? 30.787 -3.604 5.211 1.00 80.81 325 LEU A N 1
ATOM 2498 C CA . LEU A 1 325 ? 30.839 -2.371 6.005 1.00 80.81 325 LEU A CA 1
ATOM 2499 C C . LEU A 1 325 ? 32.271 -1.944 6.347 1.00 80.81 325 LEU A C 1
ATOM 2501 O O . LEU A 1 325 ? 32.511 -0.747 6.494 1.00 80.81 325 LEU A O 1
ATOM 2505 N N . ALA A 1 326 ? 33.222 -2.875 6.459 1.00 78.56 326 ALA A N 1
ATOM 2506 C CA . ALA A 1 326 ? 34.613 -2.540 6.767 1.00 78.56 326 ALA A CA 1
ATOM 2507 C C . ALA A 1 326 ? 35.279 -1.735 5.635 1.00 78.56 326 ALA A C 1
ATOM 2509 O O . ALA A 1 326 ? 35.992 -0.769 5.909 1.00 78.56 326 ALA A O 1
ATOM 2510 N N . ASP A 1 327 ? 34.968 -2.063 4.380 1.00 75.19 327 ASP A N 1
ATOM 2511 C CA . ASP A 1 327 ? 35.510 -1.381 3.195 1.00 75.19 327 ASP A CA 1
ATOM 2512 C C . ASP A 1 327 ? 35.000 0.073 3.073 1.00 75.19 327 ASP A C 1
ATOM 2514 O O . ASP A 1 327 ? 35.681 0.959 2.555 1.00 75.19 327 ASP A O 1
ATOM 2518 N N . LEU A 1 328 ? 33.816 0.364 3.633 1.00 75.06 328 LEU A N 1
ATOM 2519 C CA . LEU A 1 328 ? 33.237 1.712 3.640 1.00 75.06 328 LEU A CA 1
ATOM 2520 C C . LEU A 1 328 ? 33.948 2.665 4.621 1.00 75.06 328 LEU A C 1
ATOM 2522 O O . LEU A 1 328 ? 33.913 3.882 4.426 1.00 75.06 328 LEU A O 1
ATOM 2526 N N . PHE A 1 329 ? 34.601 2.139 5.663 1.00 73.56 329 PHE A N 1
ATOM 2527 C CA . PHE A 1 329 ? 35.327 2.949 6.650 1.00 73.56 329 PHE A CA 1
ATOM 2528 C C . PHE A 1 329 ? 36.824 3.109 6.342 1.00 73.56 329 PHE A C 1
ATOM 2530 O O . PHE A 1 329 ? 37.422 4.067 6.835 1.00 73.56 329 PHE A O 1
ATOM 2537 N N . ASP A 1 330 ? 37.419 2.256 5.501 1.00 69.00 330 ASP A N 1
ATOM 2538 C CA . ASP A 1 330 ? 38.851 2.336 5.149 1.00 69.00 330 ASP A CA 1
ATOM 2539 C C . ASP A 1 330 ? 39.157 3.393 4.061 1.00 69.00 330 ASP A C 1
ATOM 2541 O O . ASP A 1 330 ? 40.294 3.812 3.861 1.00 69.00 330 ASP A O 1
ATOM 2545 N N . MET A 1 331 ? 38.129 3.939 3.400 1.00 64.75 331 MET A N 1
ATOM 2546 C CA . MET A 1 331 ? 38.280 4.941 2.330 1.00 64.75 331 MET A CA 1
ATOM 2547 C C . MET A 1 331 ? 38.678 6.361 2.794 1.00 64.75 331 MET A C 1
ATOM 2549 O O . MET A 1 331 ? 38.766 7.271 1.968 1.00 64.75 331 MET A O 1
ATOM 2553 N N . SER A 1 332 ? 38.909 6.591 4.093 1.00 62.19 332 SER A N 1
ATOM 2554 C CA . SER A 1 332 ? 39.083 7.950 4.640 1.00 62.19 332 SER A CA 1
ATOM 2555 C C . SER A 1 332 ? 40.533 8.418 4.829 1.00 62.19 332 SER A C 1
ATOM 2557 O O . SER A 1 332 ? 40.728 9.612 5.055 1.00 62.19 332 SER A O 1
ATOM 2559 N N . ASP A 1 333 ? 41.550 7.553 4.720 1.00 62.09 333 ASP A N 1
ATOM 2560 C CA . ASP A 1 333 ? 42.918 7.917 5.156 1.00 62.09 333 ASP A CA 1
ATOM 2561 C C . ASP A 1 333 ? 43.878 8.357 4.025 1.00 62.09 333 ASP A C 1
ATOM 2563 O O . ASP A 1 333 ? 44.970 8.856 4.287 1.00 62.09 333 ASP A O 1
ATOM 2567 N N . ASP A 1 334 ? 43.475 8.273 2.750 1.00 60.62 334 ASP A N 1
ATOM 2568 C CA . ASP A 1 334 ? 44.374 8.565 1.612 1.00 60.62 334 ASP A CA 1
ATOM 2569 C C . ASP A 1 334 ? 44.332 10.025 1.097 1.00 60.62 334 ASP A C 1
ATOM 2571 O O . ASP A 1 334 ? 44.951 10.371 0.087 1.00 60.62 334 ASP A O 1
ATOM 2575 N N . SER A 1 335 ? 43.617 10.930 1.778 1.00 60.47 335 SER A N 1
ATOM 2576 C CA . SER A 1 335 ? 43.427 12.313 1.293 1.00 60.47 335 SER A CA 1
ATOM 2577 C C . SER A 1 335 ? 44.425 13.356 1.825 1.00 60.47 335 SER A C 1
ATOM 2579 O O . SER A 1 335 ? 44.469 14.463 1.284 1.00 60.47 335 SER A O 1
ATOM 2581 N N . ASP A 1 336 ? 45.295 13.018 2.787 1.00 59.03 336 ASP A N 1
ATOM 2582 C CA . ASP A 1 336 ? 46.200 14.001 3.422 1.00 59.03 336 ASP A CA 1
ATOM 2583 C C . ASP A 1 336 ? 47.666 13.953 2.925 1.00 59.03 336 ASP A C 1
ATOM 2585 O O . ASP A 1 336 ? 48.497 14.794 3.277 1.00 59.03 336 ASP A O 1
ATOM 2589 N N . SER A 1 337 ? 48.016 13.023 2.025 1.00 58.38 337 SER A N 1
ATOM 2590 C CA . SER A 1 337 ? 49.400 12.879 1.529 1.00 58.38 337 SER A CA 1
ATOM 2591 C C . SER A 1 337 ? 49.789 13.855 0.400 1.00 58.38 337 SER A C 1
ATOM 2593 O O . SER A 1 337 ? 50.972 13.954 0.063 1.00 58.38 337 SER A O 1
ATOM 2595 N N . ALA A 1 338 ? 48.853 14.584 -0.216 1.00 58.94 338 ALA A N 1
ATOM 2596 C CA . ALA A 1 338 ? 49.144 15.370 -1.426 1.00 58.94 338 ALA A CA 1
ATOM 2597 C C . ALA A 1 338 ? 49.543 16.842 -1.175 1.00 58.94 338 ALA A C 1
ATOM 2599 O O . ALA A 1 338 ? 49.923 17.545 -2.115 1.00 58.94 338 ALA A O 1
ATOM 2600 N N . ALA A 1 339 ? 49.482 17.337 0.067 1.00 59.25 339 ALA A N 1
ATOM 2601 C CA . ALA A 1 339 ? 49.665 18.766 0.350 1.00 59.25 339 ALA A CA 1
ATOM 2602 C C . ALA A 1 339 ? 51.098 19.189 0.742 1.00 59.25 339 ALA A C 1
ATOM 2604 O O . ALA A 1 339 ? 51.383 20.387 0.776 1.00 59.25 339 ALA A O 1
ATOM 2605 N N . SER A 1 340 ? 52.029 18.262 1.005 1.00 57.94 340 SER A N 1
ATOM 2606 C CA . SER A 1 340 ? 53.314 18.620 1.636 1.00 57.94 340 SER A CA 1
ATOM 2607 C C . SER A 1 340 ? 54.495 18.916 0.687 1.00 57.94 340 SER A C 1
ATOM 2609 O O . SER A 1 340 ? 55.586 19.201 1.183 1.00 57.94 340 SER A O 1
ATOM 2611 N N . ASP A 1 341 ? 54.324 18.909 -0.642 1.00 60.88 341 ASP A N 1
ATOM 2612 C CA . ASP A 1 341 ? 55.462 19.007 -1.589 1.00 60.88 341 ASP A CA 1
ATOM 2613 C C . ASP A 1 341 ? 55.562 20.328 -2.389 1.00 60.88 341 ASP A C 1
ATOM 2615 O O . ASP A 1 341 ? 56.199 20.398 -3.437 1.00 60.88 341 ASP A O 1
ATOM 2619 N N . LYS A 1 342 ? 54.942 21.424 -1.923 1.00 58.12 342 LYS A N 1
ATOM 2620 C CA . LYS A 1 342 ? 54.984 22.730 -2.631 1.00 58.12 342 LYS A CA 1
ATOM 2621 C C . LYS A 1 342 ? 55.641 23.889 -1.883 1.00 58.12 342 LYS A C 1
ATOM 2623 O O . LYS A 1 342 ? 55.447 25.042 -2.261 1.00 58.12 342 LYS A O 1
ATOM 2628 N N . GLN A 1 343 ? 56.470 23.627 -0.874 1.00 52.25 343 GLN A N 1
ATOM 2629 C CA . GLN A 1 343 ? 57.122 24.699 -0.110 1.00 52.25 343 GLN A CA 1
ATOM 2630 C C . GLN A 1 343 ? 58.649 24.571 -0.062 1.00 52.25 343 GLN A C 1
ATOM 2632 O O . GLN A 1 343 ? 59.253 24.576 1.008 1.00 52.25 343 GLN A O 1
ATOM 2637 N N . LYS A 1 344 ? 59.304 24.464 -1.227 1.00 57.25 344 LYS A N 1
ATOM 2638 C CA . LYS A 1 344 ? 60.761 24.651 -1.310 1.00 57.25 344 LYS A CA 1
ATOM 2639 C C . LYS A 1 344 ? 61.262 25.035 -2.707 1.00 57.25 344 LYS A C 1
ATOM 2641 O O . LYS A 1 344 ? 61.960 24.252 -3.339 1.00 57.25 344 LYS A O 1
ATOM 2646 N N . THR A 1 345 ? 60.973 26.255 -3.151 1.00 58.88 345 THR A N 1
ATOM 2647 C CA . THR A 1 345 ? 61.783 26.969 -4.160 1.00 58.88 345 THR A CA 1
ATOM 2648 C C . THR A 1 345 ? 61.693 28.462 -3.950 1.00 58.88 345 THR A C 1
ATOM 2650 O O . THR A 1 345 ? 60.542 28.940 -3.837 1.00 58.88 345 THR A O 1
#

Secondary structure (DSSP, 8-state):
--HHHHHHHHHHHHHHHHHHHHHHHHHHHHHHHHHHHHHHHHHHHHHHHHHHHHHHHHHHHHHHHHH---HHHHHHHHHHHHHHHHHHHHHHHHHHHH--TTGGGTHHHHHHHHHHHHHHS--TTS--HHHHHHHHHHHHHHHHHHHHHHHHHHHHHHHHHHHHHHHHHHHTSPPP-----------PPPP----------GGG-----------------PPPP-----------------------------------S--SSTTTTTTTTS--HHHHHHHHHHHHHHHHHSSSS-PPPTT------HHHHHHHHHHHHHHHHHHHHHTTSTTSTTSSSS---

Mean predicted aligned error: 21.85 Å